Protein AF-0000000072278082 (afdb_homodimer)

Organism: Entamoeba histolytica (strain ATCC 30459 / HM-1:IMSS / ABRM) (NCBI:txid294381)

pLDDT: mean 89.43, std 11.49, range [53.75, 98.81]

Nearest PDB structures (foldseek):
  1aoa-assembly1_A  TM=8.086E-01  e=8.049E-03  Homo sapiens
  4edl-assembly1_A  TM=7.800E-01  e=6.493E-03  Homo sapiens
  8iah-assembly1_S  TM=6.081E-01  e=9.457E-03  Sus scrofa
  1aoa-assembly1_A  TM=8.086E-01  e=7.833E-03  Homo sapiens
  4edl-asse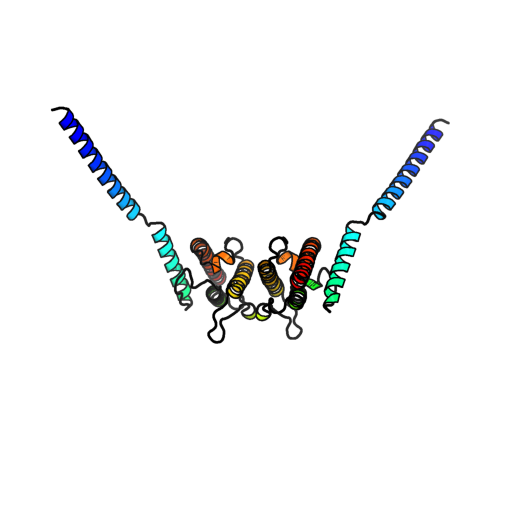mbly1_A  TM=7.800E-01  e=6.315E-03  Homo sapiens

Sequence (308 aa):
MDKTLEELRKQVAAKRAEEDNKKEEIIVKSLPQPNHVANLEEKLIIDWFGRFGIEVGDFKTSFNDGLLICQVIDKIKPGVINWSMFARPKNGRSLNIFQRRTNCTVLVETVQTLGLTNTGIGSQDITDGNVKMLMGFFRALMVWETSLKKSLLAMDKTLEELRKQVAAKRAEEDNKKEEIIVKSLPQPNHVANLEEKLIIDWFGRFGIEVGDFKTSFNDGLLICQVIDKIKPGVINWSMFARPKNGRSLNIFQRRTNCTVLVETVQTLGLTNTGIGSQDITDGNVKMLMGFFRALMVWETSLKKSLLA

Foldseek 3Di:
DPVVVVVVVVVVVVVVVVVVVVVVVVVCVVPCPPVNVLVVLLVVLQVVLVVLPDHADDQQARCQQVVSVLVVVCSLPNPLDPCVQADDDDPPDDDDPVRSLSSLQVVLVSVVVLVPVPLPDHSVCRNRSVSVSVSSVSVSVVVSSVVVVVVVVD/DVVVVVVVVVVVVVVVVVVVVVVVVVVCVVPCPPVNVLVVLLVVLQVVLVVLPDHADDQQARCQQVVSVLVVVCSLPNPLDPCVQADDDDPPDDDDPVRSLSSLQVVLVSVVVLVPVPLPDHSVCRNRSVSVSVSSVSVSVVVSSVVVVVVVVD

Structure (mmCIF, N/CA/C/O backbone):
data_AF-0000000072278082-model_v1
#
loop_
_entity.id
_entity.type
_entity.pdbx_description
1 polymer 'Calponin-homology (CH) domain-containing protein'
#
loop_
_atom_site.group_PDB
_atom_site.id
_atom_site.type_symbol
_atom_site.label_atom_id
_atom_site.label_alt_id
_atom_site.label_comp_id
_atom_site.label_asym_id
_atom_site.label_entity_id
_atom_site.label_seq_id
_atom_site.pdbx_PDB_ins_code
_atom_site.Cartn_x
_atom_site.Cartn_y
_atom_site.Cartn_z
_atom_site.occupancy
_atom_site.B_iso_or_equiv
_atom_site.auth_seq_id
_atom_site.auth_comp_id
_atom_site.auth_asym_id
_atom_site.auth_atom_id
_atom_site.pdbx_PDB_model_num
ATOM 1 N N . MET A 1 1 ? -40.094 -29.188 -63.562 1 55.94 1 MET A N 1
ATOM 2 C CA . MET A 1 1 ? -38.781 -29.844 -63.406 1 55.94 1 MET A CA 1
ATOM 3 C C . MET A 1 1 ? -37.75 -28.875 -62.906 1 55.94 1 MET A C 1
ATOM 5 O O . MET A 1 1 ? -36.875 -29.25 -62.094 1 55.94 1 MET A O 1
ATOM 9 N N . ASP A 1 2 ? -38.062 -27.516 -63 1 80.44 2 ASP A N 1
ATOM 10 C CA . ASP A 1 2 ? -37.062 -26.5 -62.75 1 80.44 2 ASP A CA 1
ATOM 11 C C . ASP A 1 2 ? -37.062 -26.047 -61.281 1 80.44 2 ASP A C 1
ATOM 13 O O . ASP A 1 2 ? -36.031 -25.844 -60.688 1 80.44 2 ASP A O 1
ATOM 17 N N . LYS A 1 3 ? -38.125 -25.922 -60.656 1 77.88 3 LYS A N 1
ATOM 18 C CA . LYS A 1 3 ? -38.25 -25.484 -59.25 1 77.88 3 LYS A CA 1
ATOM 19 C C . LYS A 1 3 ? -37.688 -26.516 -58.281 1 77.88 3 LYS A C 1
ATOM 21 O O . LYS A 1 3 ? -37.031 -26.172 -57.281 1 77.88 3 LYS A O 1
ATOM 26 N N . THR A 1 4 ? -37.906 -27.75 -58.75 1 82.69 4 THR A N 1
ATOM 27 C CA . THR A 1 4 ? -37.438 -28.859 -57.938 1 82.69 4 THR A CA 1
ATOM 28 C C . THR A 1 4 ? -35.906 -28.953 -57.938 1 82.69 4 THR A C 1
ATOM 30 O O . THR A 1 4 ? -35.281 -29.219 -56.906 1 82.69 4 THR A O 1
ATOM 33 N N . LEU A 1 5 ? -35.406 -28.672 -59.062 1 80.88 5 LEU A N 1
ATOM 34 C CA . LEU A 1 5 ? -33.938 -28.672 -59.219 1 80.88 5 LEU A CA 1
ATOM 35 C C . LEU A 1 5 ? -33.312 -27.516 -58.438 1 80.88 5 LEU A C 1
ATOM 37 O O . LEU A 1 5 ? -32.25 -27.688 -57.844 1 80.88 5 LEU A O 1
ATOM 41 N N . GLU A 1 6 ? -33.969 -26.375 -58.469 1 85.31 6 GLU A N 1
ATOM 42 C CA . GLU A 1 6 ? -33.5 -25.188 -57.719 1 85.31 6 GLU A CA 1
ATOM 43 C C . GLU A 1 6 ? -33.5 -25.438 -56.219 1 85.31 6 GLU A C 1
ATOM 45 O O . GLU A 1 6 ? -32.562 -25.031 -55.531 1 85.31 6 GLU A O 1
ATOM 50 N N . GLU A 1 7 ? -34.5 -26.109 -55.75 1 83.81 7 GLU A N 1
ATOM 51 C CA . GLU A 1 7 ? -34.656 -26.422 -54.312 1 83.81 7 GLU A CA 1
ATOM 52 C C . GLU A 1 7 ? -33.562 -27.406 -53.875 1 83.81 7 GLU A C 1
ATOM 54 O O . GLU A 1 7 ? -33.031 -27.281 -52.781 1 83.81 7 GLU A O 1
ATOM 59 N N . LEU A 1 8 ? -33.312 -28.297 -54.75 1 83 8 LEU A N 1
ATOM 60 C CA . LEU A 1 8 ? -32.281 -29.297 -54.469 1 83 8 LEU A CA 1
ATOM 61 C C . LEU A 1 8 ? -30.891 -28.641 -54.438 1 83 8 LEU A C 1
ATOM 63 O O . LEU A 1 8 ? -30.062 -28.984 -53.594 1 83 8 LEU A O 1
ATOM 67 N N . ARG A 1 9 ? -30.688 -27.703 -55.344 1 82.25 9 ARG A N 1
ATOM 68 C CA . ARG A 1 9 ? -29.438 -26.969 -55.344 1 82.25 9 ARG A CA 1
ATOM 69 C C . ARG A 1 9 ? -29.266 -26.172 -54.062 1 82.25 9 ARG A C 1
ATOM 71 O O . ARG A 1 9 ? -28.172 -26.125 -53.5 1 82.25 9 ARG A O 1
ATOM 78 N N . LYS A 1 10 ? -30.266 -25.562 -53.469 1 80.94 10 LYS A N 1
ATOM 79 C CA . LYS A 1 10 ? -30.234 -24.797 -52.219 1 80.94 10 LYS A CA 1
ATOM 80 C C . LYS A 1 10 ? -29.969 -25.719 -51.031 1 80.94 10 LYS A C 1
ATOM 82 O O . LYS A 1 10 ? -29.219 -25.344 -50.125 1 80.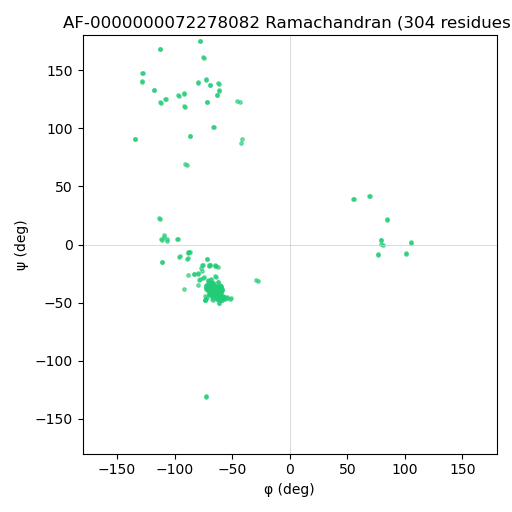94 10 LYS A O 1
ATOM 87 N N . GLN A 1 11 ? -30.516 -26.906 -51.125 1 84.62 11 GLN A N 1
ATOM 88 C CA . GLN A 1 11 ? -30.344 -27.875 -50.062 1 84.62 11 GLN A CA 1
ATOM 89 C C . GLN A 1 11 ? -28.922 -28.406 -50 1 84.62 11 GLN A C 1
ATOM 91 O O . GLN A 1 11 ? -28.359 -28.578 -48.938 1 84.62 11 GLN A O 1
ATOM 96 N N . VAL A 1 12 ? -28.344 -28.641 -51.125 1 83.06 12 VAL A N 1
ATOM 97 C CA . VAL A 1 12 ? -26.969 -29.125 -51.25 1 83.06 12 VAL A CA 1
ATOM 98 C C . VAL A 1 12 ? -26 -28.047 -50.781 1 83.06 12 VAL A C 1
ATOM 100 O O . VAL A 1 12 ? -25.047 -28.328 -50.062 1 83.06 12 VAL A O 1
ATOM 103 N N . ALA A 1 13 ? -26.203 -26.797 -51.156 1 81.88 13 ALA A N 1
ATOM 104 C CA . ALA A 1 13 ? -25.391 -25.672 -50.719 1 81.88 13 ALA A CA 1
ATOM 105 C C . ALA A 1 13 ? -25.484 -25.469 -49.219 1 81.88 13 ALA A C 1
ATOM 107 O O . ALA A 1 13 ? -24.484 -25.188 -48.562 1 81.88 13 ALA A O 1
ATOM 108 N N . ALA A 1 14 ? -26.688 -25.641 -48.656 1 81.94 14 ALA A N 1
ATOM 109 C CA . ALA A 1 14 ? -26.906 -25.516 -47.219 1 81.94 14 ALA A CA 1
ATOM 110 C C . ALA A 1 14 ? -26.172 -26.609 -46.438 1 81.94 14 ALA A C 1
ATOM 112 O O . ALA A 1 14 ? -25.562 -26.344 -45.406 1 81.94 14 ALA A O 1
ATOM 113 N N . LYS A 1 15 ? -26.109 -27.734 -46.906 1 81.38 15 LYS A N 1
ATOM 114 C CA . LYS A 1 15 ? -25.453 -28.859 -46.281 1 81.38 15 LYS A CA 1
ATOM 115 C C . LYS A 1 15 ? -23.938 -28.719 -46.344 1 81.38 15 LYS A C 1
ATOM 117 O O . LYS A 1 15 ? -23.234 -29.047 -45.375 1 81.38 15 LYS A O 1
ATOM 122 N N . ARG A 1 16 ? -23.484 -28.219 -47.438 1 75.75 16 ARG A N 1
ATOM 123 C CA . ARG A 1 16 ? -22.062 -27.969 -47.594 1 75.75 16 ARG A CA 1
ATOM 124 C C . ARG A 1 16 ? -21.594 -26.859 -46.656 1 75.75 16 ARG A C 1
ATOM 126 O O . ARG A 1 16 ? -20.516 -26.953 -46.062 1 75.75 16 ARG A O 1
ATOM 133 N N . ALA A 1 17 ? -22.328 -25.812 -46.5 1 78.38 17 ALA A N 1
ATOM 134 C CA . ALA A 1 17 ? -22.047 -24.703 -45.562 1 78.38 17 ALA A CA 1
ATOM 135 C C . ALA A 1 17 ? -22.016 -25.188 -44.125 1 78.38 17 ALA A C 1
ATOM 137 O O . ALA A 1 17 ? -21.172 -24.766 -43.344 1 78.38 17 ALA A O 1
ATOM 138 N N . GLU A 1 18 ? -22.875 -26.109 -43.844 1 81.44 18 GLU A N 1
ATOM 139 C CA . GLU A 1 18 ? -22.938 -26.703 -42.5 1 81.44 18 GLU A CA 1
ATOM 140 C C . GLU A 1 18 ? -21.703 -27.578 -42.25 1 81.44 18 GLU A C 1
ATOM 142 O O . GLU A 1 18 ? -21.141 -27.547 -41.156 1 81.44 18 GLU A O 1
ATOM 147 N N . GLU A 1 19 ? -21.344 -28.219 -43.25 1 76.94 19 GLU A N 1
ATOM 148 C CA . GLU A 1 19 ? -20.156 -29.062 -43.125 1 76.94 19 GLU A CA 1
ATOM 149 C C . GLU A 1 19 ? -18.891 -28.219 -43.031 1 76.94 19 GLU A C 1
ATOM 151 O O . GLU A 1 19 ? -17.984 -28.547 -42.25 1 76.94 19 GLU A O 1
ATOM 156 N N . ASP A 1 20 ? -18.844 -27.156 -43.656 1 78.31 20 ASP A N 1
ATOM 157 C CA . ASP A 1 20 ? -17.719 -26.234 -43.594 1 78.31 20 ASP A CA 1
ATOM 158 C C . ASP A 1 20 ? -17.656 -25.547 -42.219 1 78.31 20 ASP A C 1
ATOM 160 O O . ASP A 1 20 ? -16.578 -25.359 -41.688 1 78.31 20 ASP A O 1
ATOM 164 N N . ASN A 1 21 ? -18.75 -25.172 -41.75 1 74.31 21 ASN A N 1
ATOM 165 C CA . ASN A 1 21 ? -18.844 -24.578 -40.438 1 74.31 21 ASN A CA 1
ATOM 166 C C . ASN A 1 21 ? -18.375 -25.547 -39.344 1 74.31 21 ASN A C 1
ATOM 168 O O . ASN A 1 21 ? -17.703 -25.156 -38.406 1 74.31 21 ASN A O 1
ATOM 172 N N . LYS A 1 22 ? -18.75 -26.734 -39.5 1 71.25 22 LYS A N 1
ATOM 173 C CA . LYS A 1 22 ? -18.328 -27.781 -38.562 1 71.25 22 LYS A CA 1
ATOM 174 C C . LYS A 1 22 ? -16.828 -28.031 -38.656 1 71.25 22 LYS A C 1
ATOM 176 O O . LYS A 1 22 ? -16.156 -28.219 -37.625 1 71.25 22 LYS A O 1
ATOM 181 N N . LYS A 1 23 ? -16.312 -28.047 -39.875 1 70.38 23 LYS A N 1
ATOM 182 C CA . LYS A 1 23 ? -14.867 -28.188 -40.062 1 70.38 23 LYS A CA 1
ATOM 183 C C . LYS A 1 23 ? -14.117 -26.984 -39.5 1 70.38 23 LYS A C 1
ATOM 185 O O . LYS A 1 23 ? -13.062 -27.141 -38.875 1 70.38 23 LYS A O 1
ATOM 190 N N . GLU A 1 24 ? -14.688 -25.828 -39.688 1 66.38 24 GLU A N 1
ATOM 191 C CA . GLU A 1 24 ? -14.102 -24.625 -39.125 1 66.38 24 GLU A CA 1
ATOM 192 C C . GLU A 1 24 ? -14.156 -24.641 -37.594 1 66.38 24 GLU A C 1
ATOM 194 O O . GLU A 1 24 ? -13.211 -24.234 -36.938 1 66.38 24 GLU A O 1
ATOM 199 N N . GLU A 1 25 ? -15.258 -25.125 -37.156 1 65.06 25 GLU A N 1
ATOM 200 C CA . GLU A 1 25 ? -15.406 -25.281 -35.719 1 65.06 25 GLU A CA 1
ATOM 201 C C . GLU A 1 25 ? -14.414 -26.297 -35.156 1 65.06 25 GLU A C 1
ATOM 203 O O . GLU A 1 25 ? -13.867 -26.109 -34.062 1 65.06 25 GLU A O 1
ATOM 208 N N . ILE A 1 26 ? -14.227 -27.297 -35.812 1 61.47 26 ILE A N 1
ATOM 209 C CA . ILE A 1 26 ? -13.25 -28.297 -35.438 1 61.47 26 ILE A CA 1
ATOM 210 C C . ILE A 1 26 ? -11.844 -27.719 -35.5 1 61.47 26 ILE A C 1
ATOM 212 O O . ILE A 1 26 ? -11.008 -27.969 -34.625 1 61.47 26 ILE A O 1
ATOM 216 N N . ILE A 1 27 ? -11.547 -26.953 -36.438 1 63.31 27 ILE A N 1
ATOM 217 C CA . ILE A 1 27 ? -10.25 -26.312 -36.562 1 63.31 27 ILE A CA 1
ATOM 218 C C . ILE A 1 27 ? -10.062 -25.297 -35.438 1 63.31 27 ILE A C 1
ATOM 220 O O . ILE A 1 27 ? -8.992 -25.234 -34.844 1 63.31 27 ILE A O 1
ATOM 224 N N . VAL A 1 28 ? -11.078 -24.547 -35.281 1 60 28 VAL A N 1
ATOM 225 C CA . VAL A 1 28 ? -11.039 -23.594 -34.156 1 60 28 VAL A CA 1
ATOM 226 C C . VAL A 1 28 ? -10.914 -24.328 -32.844 1 60 28 VAL A C 1
ATOM 228 O O . VAL A 1 28 ? -10.164 -23.906 -31.953 1 60 28 VAL A O 1
ATOM 231 N N . LYS A 1 29 ? -11.672 -25.406 -32.781 1 57.22 29 LYS A N 1
ATOM 232 C CA . LYS A 1 29 ? -11.586 -26.234 -31.594 1 57.22 29 LYS A CA 1
ATOM 233 C C . LYS A 1 29 ? -10.227 -26.922 -31.484 1 57.22 29 LYS A C 1
ATOM 235 O O . LYS A 1 29 ? -9.805 -27.328 -30.406 1 57.22 29 LYS A O 1
ATOM 240 N N . SER A 1 30 ? -9.695 -27.234 -32.594 1 57.5 30 SER A N 1
ATOM 241 C CA . SER A 1 30 ? -8.375 -27.859 -32.594 1 57.5 30 SER A CA 1
ATOM 242 C C . SER A 1 30 ? -7.281 -26.828 -32.344 1 57.5 30 SER A C 1
ATOM 244 O O . SER A 1 30 ? -6.141 -27.188 -32.031 1 57.5 30 SER A O 1
ATOM 246 N N . LEU A 1 31 ? -7.539 -25.562 -32.562 1 55 31 LEU A N 1
ATOM 247 C CA . LEU A 1 31 ? -6.621 -24.484 -32.219 1 55 31 LEU A CA 1
ATOM 248 C C . LEU A 1 31 ? -6.566 -24.281 -30.688 1 55 31 LEU A C 1
ATOM 250 O O . LEU A 1 31 ? -7.594 -24.375 -30.016 1 55 31 LEU A O 1
ATOM 254 N N . PRO A 1 32 ? -5.391 -24.391 -30.109 1 53.88 32 PRO A N 1
ATOM 255 C CA . PRO A 1 32 ? -5.383 -24.156 -28.656 1 53.88 32 PRO A CA 1
ATOM 256 C C . PRO A 1 32 ? -6.27 -22.984 -28.25 1 53.88 32 PRO A C 1
ATOM 258 O O . PRO A 1 32 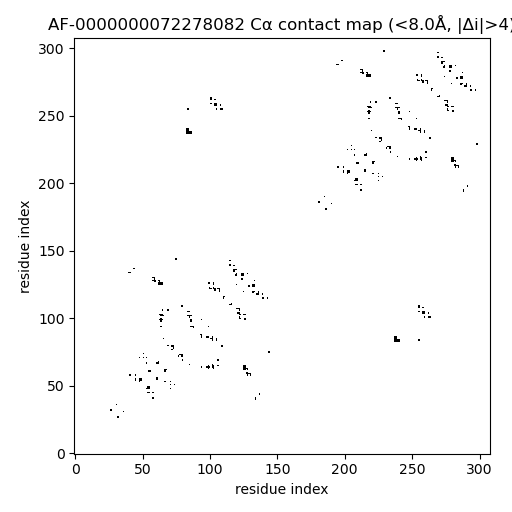? -6.117 -21.875 -28.766 1 53.88 32 PRO A O 1
ATOM 261 N N . GLN A 1 33 ? -7.438 -23.172 -27.969 1 57.81 33 GLN A N 1
ATOM 262 C CA . GLN A 1 33 ? -8.352 -22.125 -27.531 1 57.81 33 GLN A CA 1
ATOM 263 C C . GLN A 1 33 ? -7.711 -21.234 -26.469 1 57.81 33 GLN A C 1
ATOM 265 O O . GLN A 1 33 ? -6.879 -21.703 -25.688 1 57.81 33 GLN A O 1
ATOM 270 N N . PRO A 1 34 ? -7.656 -19.969 -26.719 1 59.59 34 PRO A N 1
ATOM 271 C CA . PRO A 1 34 ? -7.113 -19.062 -25.719 1 59.59 34 PRO A CA 1
ATOM 272 C C . PRO A 1 34 ? -7.316 -19.547 -24.281 1 59.59 34 PRO A C 1
ATOM 274 O O . PRO A 1 34 ? -6.434 -19.391 -23.438 1 59.59 34 PRO A O 1
ATOM 277 N N . ASN A 1 35 ? -8.375 -20.266 -24.062 1 67.44 35 ASN A N 1
ATOM 278 C CA . ASN A 1 35 ? -8.672 -20.828 -22.75 1 67.44 35 ASN A CA 1
ATOM 279 C C . ASN A 1 35 ? -7.711 -21.953 -22.391 1 67.44 35 ASN A C 1
ATOM 281 O O . ASN A 1 35 ? -7.328 -22.109 -21.234 1 67.44 35 ASN A O 1
ATOM 285 N N . HIS A 1 36 ? -7.305 -22.625 -23.531 1 70.94 36 HIS A N 1
ATOM 286 C CA . HIS A 1 36 ? -6.398 -23.734 -23.297 1 70.94 36 HIS A CA 1
ATOM 287 C C . HIS A 1 36 ? -5.016 -23.234 -22.891 1 70.94 36 HIS A C 1
ATOM 289 O O . HIS A 1 36 ? -4.402 -23.797 -21.969 1 70.94 36 HIS A O 1
ATOM 295 N N . VAL A 1 37 ? -4.59 -22.297 -23.578 1 68 37 VAL A N 1
ATOM 296 C CA . VAL A 1 37 ? -3.277 -21.734 -23.281 1 68 37 VAL A CA 1
ATOM 297 C C . VAL A 1 37 ? -3.275 -21.125 -21.891 1 68 37 VAL A C 1
ATOM 299 O O . VAL A 1 37 ? -2.324 -21.312 -21.125 1 68 37 VAL A O 1
ATOM 302 N N . ALA A 1 38 ? -4.367 -20.469 -21.578 1 76.88 38 ALA A N 1
ATOM 303 C CA . ALA A 1 38 ? -4.5 -19.875 -20.25 1 76.88 38 ALA A CA 1
ATOM 304 C C . ALA A 1 38 ? -4.473 -20.953 -19.156 1 76.88 38 ALA A C 1
ATOM 306 O O . ALA A 1 38 ? -3.852 -20.781 -18.109 1 76.88 38 ALA A O 1
ATOM 307 N N . ASN A 1 39 ? -5.055 -22.047 -19.5 1 85.94 39 ASN A N 1
ATOM 308 C CA . ASN A 1 39 ? -5.086 -23.141 -18.547 1 85.94 39 ASN A CA 1
ATOM 309 C C . ASN A 1 39 ? -3.703 -23.766 -18.375 1 85.94 39 ASN A C 1
ATOM 311 O O . ASN A 1 39 ? -3.311 -24.109 -17.25 1 85.94 39 ASN A O 1
ATOM 315 N N . LEU A 1 40 ? -3.045 -23.828 -19.5 1 90 40 LEU A N 1
ATOM 316 C CA . LEU A 1 40 ? -1.694 -24.375 -19.422 1 90 40 LEU A CA 1
ATOM 317 C C . LEU A 1 40 ? -0.773 -23.453 -18.641 1 90 40 LEU A C 1
ATOM 319 O O . LEU A 1 40 ? 0.061 -23.922 -17.859 1 90 40 LEU A O 1
ATOM 323 N N . GLU A 1 41 ? -0.932 -22.156 -18.828 1 92.31 41 GLU A N 1
ATOM 324 C CA . GLU A 1 41 ? -0.111 -21.203 -18.094 1 92.31 41 GLU A CA 1
ATOM 325 C C . GLU A 1 41 ? -0.416 -21.25 -16.594 1 92.31 41 GLU A C 1
ATOM 327 O O . GLU A 1 41 ? 0.495 -21.188 -15.766 1 92.31 41 GLU A O 1
ATOM 332 N N . GLU A 1 42 ? -1.635 -21.375 -16.312 1 94.31 42 GLU A N 1
ATOM 333 C CA . GLU A 1 42 ? -2.023 -21.516 -14.914 1 94.31 42 GLU A CA 1
ATOM 334 C C . GLU A 1 42 ? -1.331 -22.703 -14.266 1 94.31 42 GLU A C 1
ATOM 336 O O . GLU A 1 42 ? -0.804 -22.594 -13.156 1 94.31 42 GLU A O 1
ATOM 341 N N . LYS A 1 43 ? -1.385 -23.75 -15.008 1 94.75 43 LYS A N 1
ATOM 342 C CA . LYS A 1 43 ? -0.762 -24.969 -14.492 1 94.75 43 LYS A CA 1
ATOM 343 C C . LYS A 1 43 ? 0.741 -24.781 -14.305 1 94.75 43 LYS A C 1
ATOM 345 O O . LYS A 1 43 ? 1.313 -25.25 -13.312 1 94.75 43 LYS A O 1
ATOM 350 N N . LEU A 1 44 ? 1.364 -24.125 -15.211 1 96.25 44 LEU A N 1
ATOM 351 C CA . LEU A 1 44 ? 2.793 -23.844 -15.117 1 96.25 44 LEU A CA 1
ATOM 352 C C . LEU A 1 44 ? 3.105 -23.016 -13.875 1 96.25 44 LEU A C 1
ATOM 354 O O . LEU A 1 44 ? 4.074 -23.297 -13.164 1 96.25 44 LEU A O 1
ATOM 358 N N . ILE A 1 45 ? 2.252 -22.141 -13.602 1 97.62 45 ILE A N 1
ATOM 359 C CA . ILE A 1 45 ? 2.443 -21.281 -12.445 1 97.62 45 ILE A CA 1
ATOM 360 C C . ILE A 1 45 ? 2.277 -22.078 -11.156 1 97.62 45 ILE A C 1
ATOM 362 O O . ILE A 1 45 ? 3.076 -21.953 -10.227 1 97.62 45 ILE A O 1
ATOM 366 N N . ILE A 1 46 ? 1.302 -22.891 -11.148 1 97.44 46 ILE A N 1
ATOM 367 C CA . ILE A 1 46 ? 1.05 -23.734 -9.977 1 97.44 46 ILE A CA 1
ATOM 368 C C . ILE A 1 46 ? 2.225 -24.672 -9.758 1 97.44 46 ILE A C 1
ATOM 370 O O . ILE A 1 46 ? 2.701 -24.844 -8.633 1 97.44 46 ILE A O 1
ATOM 374 N N . ASP A 1 47 ? 2.701 -25.234 -10.82 1 97.25 47 ASP A N 1
ATOM 375 C CA . ASP A 1 47 ? 3.865 -26.109 -10.727 1 97.25 47 ASP A CA 1
ATOM 376 C C . ASP A 1 47 ? 5.09 -25.344 -10.234 1 97.25 47 ASP A C 1
ATOM 378 O O . ASP A 1 47 ? 5.898 -25.875 -9.477 1 97.25 47 ASP A O 1
ATOM 382 N N . TRP A 1 48 ? 5.227 -24.172 -10.75 1 98.25 48 TRP A N 1
ATOM 383 C CA . TRP A 1 48 ? 6.344 -23.328 -10.336 1 98.25 48 TRP A CA 1
ATOM 384 C C . TRP A 1 48 ? 6.328 -23.109 -8.828 1 98.25 48 TRP A C 1
ATOM 386 O O . TRP A 1 48 ? 7.359 -23.25 -8.164 1 98.25 48 TRP A O 1
ATOM 396 N N . PHE A 1 49 ? 5.176 -22.812 -8.211 1 98.44 49 PHE A N 1
ATOM 397 C CA . PHE A 1 49 ? 5.051 -22.688 -6.766 1 98.44 49 PHE A CA 1
ATOM 398 C C . PHE A 1 49 ? 5.426 -23.984 -6.07 1 98.44 49 PHE A C 1
ATOM 400 O O . PHE A 1 49 ? 6.051 -23.969 -5.008 1 98.44 49 PHE A O 1
ATOM 407 N N . GLY A 1 50 ? 5.078 -25.016 -6.738 1 98.38 50 GLY A N 1
ATOM 408 C CA . GLY A 1 50 ? 5.398 -26.328 -6.199 1 98.38 50 GLY A CA 1
ATOM 409 C C . GLY A 1 50 ? 6.891 -26.562 -6.051 1 98.38 50 GLY A C 1
ATOM 410 O O . GLY A 1 50 ? 7.328 -27.234 -5.117 1 98.38 50 GLY A O 1
ATOM 411 N N . ARG A 1 51 ? 7.668 -25.984 -6.91 1 97.44 51 ARG A N 1
ATOM 412 C CA . ARG A 1 51 ? 9.117 -26.125 -6.848 1 97.44 51 ARG A CA 1
ATOM 413 C C . ARG A 1 51 ? 9.672 -25.516 -5.559 1 97.44 51 ARG A C 1
ATOM 415 O O . ARG A 1 51 ? 10.766 -25.875 -5.125 1 97.44 51 ARG A O 1
ATOM 422 N N . PHE A 1 52 ? 8.93 -24.734 -4.977 1 97.88 52 PHE A N 1
ATOM 423 C CA . PHE A 1 52 ? 9.367 -24.109 -3.736 1 97.88 52 PHE A CA 1
ATOM 424 C C . PHE A 1 52 ? 8.641 -24.703 -2.539 1 97.88 52 PHE A C 1
ATOM 426 O O . PHE A 1 52 ? 8.727 -24.172 -1.427 1 97.88 52 PHE A O 1
ATOM 433 N N . GLY A 1 53 ? 7.852 -25.703 -2.805 1 98 53 GLY A N 1
ATOM 434 C CA . GLY A 1 53 ? 7.148 -26.391 -1.733 1 98 53 GLY A CA 1
ATOM 435 C C . GLY A 1 53 ? 5.852 -25.719 -1.334 1 98 53 GLY A C 1
ATOM 436 O O . GLY A 1 53 ? 5.387 -25.875 -0.205 1 98 53 GLY A O 1
ATOM 437 N N . ILE A 1 54 ? 5.305 -24.922 -2.197 1 98.5 54 ILE A N 1
ATOM 438 C CA . ILE A 1 54 ? 4.082 -24.188 -1.91 1 98.5 54 ILE A CA 1
ATOM 439 C C . ILE A 1 54 ? 2.92 -24.781 -2.701 1 98.5 54 ILE A C 1
ATOM 441 O O . ILE A 1 54 ? 2.996 -24.906 -3.926 1 98.5 54 ILE A O 1
ATOM 445 N N . GLU A 1 55 ? 1.907 -25.125 -1.952 1 97.94 55 GLU A N 1
ATOM 446 C CA . GLU A 1 55 ? 0.7 -25.641 -2.588 1 97.94 55 GLU A CA 1
ATOM 447 C C . GLU A 1 55 ? -0.294 -24.531 -2.885 1 97.94 55 GLU A C 1
ATOM 449 O O . GLU A 1 55 ? -0.576 -23.688 -2.021 1 97.94 55 GLU A O 1
ATOM 454 N N . VAL A 1 56 ? -0.765 -24.5 -4.117 1 97.94 56 VAL A N 1
ATOM 455 C CA . VAL A 1 56 ? -1.733 -23.5 -4.535 1 97.94 56 VAL A CA 1
ATOM 456 C C . VAL A 1 56 ? -3.078 -24.156 -4.82 1 97.94 56 VAL A C 1
ATOM 458 O O . VAL A 1 56 ? -3.148 -25.141 -5.574 1 97.94 56 VAL A O 1
ATOM 461 N N . GLY A 1 57 ? -4.117 -23.719 -4.133 1 96 57 GLY A N 1
ATOM 462 C CA . GLY A 1 57 ? -5.469 -24.188 -4.414 1 96 57 GLY A CA 1
ATOM 463 C C . GLY A 1 57 ? -6.031 -23.625 -5.707 1 96 57 GLY A C 1
ATOM 464 O O . GLY A 1 57 ? -5.395 -23.719 -6.758 1 96 57 GLY A O 1
ATOM 465 N N . ASP A 1 58 ? -7.262 -23.094 -5.625 1 95.31 58 ASP A N 1
ATOM 466 C CA . ASP A 1 58 ? -7.887 -22.438 -6.77 1 95.31 58 ASP A CA 1
ATOM 467 C C . ASP A 1 58 ? -7.094 -21.203 -7.191 1 95.31 58 ASP A C 1
ATOM 469 O O . ASP A 1 58 ? -6.785 -20.344 -6.359 1 95.31 58 ASP A O 1
ATOM 473 N N . PHE A 1 59 ? -6.766 -21.141 -8.492 1 95.06 59 PHE A N 1
ATOM 474 C CA . PHE A 1 59 ? -5.879 -20.109 -9.016 1 95.06 59 PHE A CA 1
ATOM 475 C C . PHE A 1 59 ? -6.457 -18.719 -8.75 1 95.06 59 PHE A C 1
ATOM 477 O O . PHE A 1 59 ? -5.723 -17.797 -8.383 1 95.06 59 PHE A O 1
ATOM 484 N N . LYS A 1 60 ? -7.762 -18.531 -8.875 1 94.19 60 LYS A N 1
ATOM 485 C CA . LYS A 1 60 ? -8.406 -17.219 -8.766 1 94.19 60 LYS A CA 1
ATOM 486 C C . LYS A 1 60 ? -8.469 -16.766 -7.312 1 94.19 60 LYS A C 1
ATOM 488 O O . LYS A 1 60 ? -8.328 -15.57 -7.027 1 94.19 60 LYS A O 1
ATOM 493 N N . THR A 1 61 ? -8.523 -17.734 -6.348 1 95.56 61 THR A N 1
ATOM 494 C CA . THR A 1 61 ? -8.852 -17.359 -4.973 1 95.56 61 THR A CA 1
ATOM 495 C C . THR A 1 61 ? -7.641 -17.531 -4.062 1 95.56 61 THR A C 1
ATOM 497 O O . THR A 1 61 ? -7.57 -16.938 -2.99 1 95.56 61 THR A O 1
ATOM 500 N N . SER A 1 62 ? -6.629 -18.25 -4.512 1 97.5 62 SER A N 1
ATOM 501 C CA . SER A 1 62 ? -5.523 -18.625 -3.635 1 97.5 62 SER A CA 1
ATOM 502 C C . SER A 1 62 ? -4.594 -17.438 -3.391 1 97.5 62 SER A C 1
ATOM 504 O O . SER A 1 62 ? -3.889 -17.391 -2.381 1 97.5 62 SER A O 1
ATOM 506 N N . PHE A 1 63 ? -4.652 -16.375 -4.227 1 98.38 63 PHE A N 1
ATOM 507 C CA . PHE A 1 63 ? -3.664 -15.312 -4.148 1 98.38 63 PHE A CA 1
ATOM 508 C C . PHE A 1 63 ? -4.289 -14.039 -3.594 1 98.38 63 PHE A C 1
ATOM 510 O O . PHE A 1 63 ? -3.605 -13.023 -3.445 1 98.38 63 PHE A O 1
ATOM 517 N N . ASN A 1 64 ? -5.543 -14.086 -3.117 1 97.69 64 ASN A N 1
ATOM 518 C CA . ASN A 1 64 ? -6.363 -12.898 -2.895 1 97.69 64 ASN A CA 1
ATOM 519 C C . ASN A 1 64 ? -5.848 -12.07 -1.718 1 97.69 64 ASN A C 1
ATOM 521 O O . ASN A 1 64 ? -6.172 -10.891 -1.594 1 97.69 64 ASN A O 1
ATOM 525 N N . ASP A 1 65 ? -5.043 -12.688 -0.881 1 97.69 65 ASP A N 1
ATOM 526 C CA . ASP A 1 65 ? -4.559 -11.938 0.271 1 97.69 65 ASP A CA 1
ATOM 527 C C . ASP A 1 65 ? -3.064 -11.648 0.154 1 97.69 65 ASP A C 1
ATOM 529 O O . ASP A 1 65 ? -2.453 -11.109 1.079 1 97.69 65 ASP A O 1
ATOM 533 N N . GLY A 1 66 ? -2.457 -12.016 -0.956 1 98.44 66 GLY A N 1
ATOM 534 C CA . GLY A 1 66 ? -1.073 -11.688 -1.263 1 98.44 66 GLY A CA 1
ATOM 535 C C . GLY A 1 66 ? -0.077 -12.555 -0.51 1 98.44 66 GLY A C 1
ATOM 536 O O . GLY A 1 66 ? 1.112 -12.562 -0.834 1 98.44 66 GLY A O 1
ATOM 537 N N . LEU A 1 67 ? -0.514 -13.383 0.46 1 98.25 67 LEU A N 1
ATOM 538 C CA . LEU A 1 67 ? 0.391 -14.055 1.389 1 98.25 67 LEU A CA 1
ATOM 539 C C . LEU A 1 67 ? 1.179 -15.156 0.684 1 98.25 67 LEU A C 1
ATOM 541 O O . LEU A 1 67 ? 2.375 -15.32 0.93 1 98.25 67 LEU A O 1
ATOM 545 N N . LEU A 1 68 ? 0.574 -15.883 -0.229 1 98.56 68 LEU A N 1
ATOM 546 C CA . LEU A 1 68 ? 1.288 -16.922 -0.959 1 98.56 68 LEU A CA 1
ATOM 547 C C 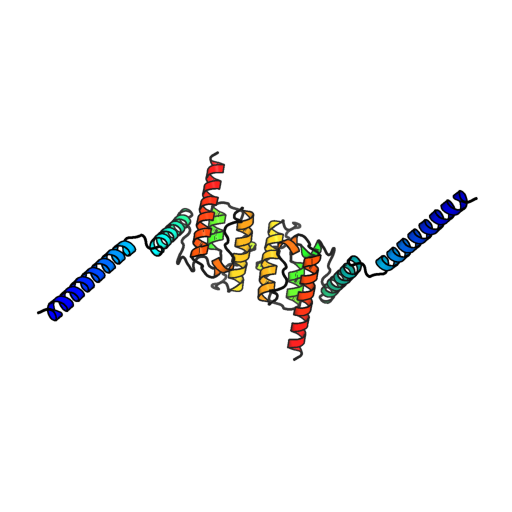. LEU A 1 68 ? 2.371 -16.328 -1.848 1 98.56 68 LEU A C 1
ATOM 549 O O . LEU A 1 68 ? 3.443 -16.906 -2.01 1 98.56 68 LEU A O 1
ATOM 553 N N . ILE A 1 69 ? 2.082 -15.18 -2.383 1 98.81 69 ILE A N 1
ATOM 554 C CA . ILE A 1 69 ? 3.041 -14.484 -3.236 1 98.81 69 ILE A CA 1
ATOM 555 C C . ILE A 1 69 ? 4.234 -14.023 -2.404 1 98.81 69 ILE A C 1
ATOM 557 O O . ILE A 1 69 ? 5.387 -14.203 -2.807 1 98.81 69 ILE A O 1
ATOM 561 N N . CYS A 1 70 ? 3.939 -13.516 -1.273 1 98.69 70 CYS A N 1
ATOM 562 C CA . CYS A 1 70 ? 5.004 -13.125 -0.357 1 98.69 70 CYS A CA 1
ATOM 563 C C . CYS A 1 70 ? 5.863 -14.32 0.028 1 98.69 70 CYS A C 1
ATOM 565 O O . CYS A 1 70 ? 7.086 -14.219 0.102 1 98.69 70 CYS A O 1
ATOM 567 N N . GLN A 1 71 ? 5.227 -15.445 0.235 1 98.56 71 GLN A N 1
ATOM 568 C CA . GLN A 1 71 ? 5.949 -16.656 0.623 1 98.56 71 GLN A CA 1
ATOM 569 C C . GLN A 1 71 ? 6.953 -17.062 -0.45 1 98.56 71 GLN A C 1
ATOM 571 O O . GLN A 1 71 ? 8.109 -17.344 -0.146 1 98.56 71 GLN A O 1
ATOM 576 N N . VAL A 1 72 ? 6.508 -17.078 -1.701 1 98.75 72 VAL A N 1
ATOM 577 C CA . VAL A 1 72 ? 7.41 -17.531 -2.756 1 98.75 72 VAL A CA 1
ATOM 578 C C . VAL A 1 72 ? 8.539 -16.531 -2.932 1 98.75 72 VAL A C 1
ATOM 580 O O . VAL A 1 72 ? 9.695 -16.922 -3.131 1 98.75 72 VAL A O 1
ATOM 583 N N . ILE A 1 73 ? 8.25 -15.258 -2.822 1 98.56 73 ILE A N 1
ATOM 584 C CA . ILE A 1 73 ? 9.273 -14.227 -2.945 1 98.56 73 ILE A CA 1
ATOM 585 C C . ILE A 1 73 ? 10.305 -14.383 -1.832 1 98.56 73 ILE A C 1
ATOM 587 O O . ILE A 1 73 ? 11.516 -14.289 -2.076 1 98.56 73 ILE A O 1
ATOM 591 N N . ASP A 1 74 ? 9.828 -14.664 -0.672 1 98.25 74 ASP A N 1
ATOM 592 C CA . ASP A 1 74 ? 10.719 -14.812 0.474 1 98.25 74 ASP A CA 1
ATOM 593 C C . ASP A 1 74 ? 11.594 -16.062 0.333 1 98.25 74 ASP A C 1
ATOM 595 O O . ASP A 1 74 ? 12.711 -16.094 0.854 1 98.25 74 ASP A O 1
ATOM 599 N N . LYS A 1 75 ? 11.078 -17.078 -0.347 1 98 75 LYS A N 1
ATOM 600 C CA . LYS A 1 75 ? 11.875 -18.281 -0.603 1 98 75 LYS A CA 1
ATOM 601 C C . LYS A 1 75 ? 12.945 -18 -1.661 1 98 75 LYS A C 1
ATOM 603 O O . LYS A 1 75 ? 14.055 -18.531 -1.579 1 98 75 LYS A O 1
ATOM 608 N N . ILE A 1 76 ? 12.633 -17.234 -2.602 1 97.56 76 ILE A N 1
ATOM 609 C CA . ILE A 1 76 ? 13.555 -16.906 -3.688 1 97.56 76 ILE A CA 1
ATOM 610 C C . ILE A 1 76 ? 14.633 -15.945 -3.178 1 97.56 76 ILE A C 1
ATOM 612 O O . ILE A 1 76 ? 15.812 -16.125 -3.461 1 97.56 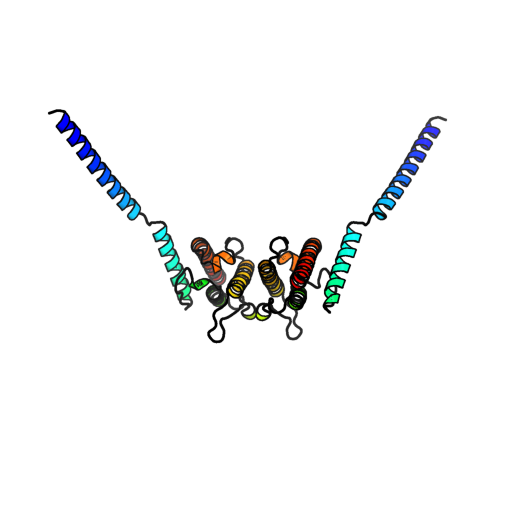76 ILE A O 1
ATOM 616 N N . LYS A 1 77 ? 14.203 -14.922 -2.482 1 97.12 77 LYS A N 1
ATOM 617 C CA . LYS A 1 77 ? 15.102 -13.922 -1.911 1 97.12 77 LYS A CA 1
ATOM 618 C C . LYS A 1 77 ? 14.727 -13.602 -0.465 1 97.12 77 LYS A C 1
ATOM 620 O O . LYS A 1 77 ? 14.039 -12.617 -0.198 1 97.12 77 LYS A O 1
ATOM 625 N N . PRO A 1 78 ? 15.32 -14.336 0.45 1 96.5 78 PRO A N 1
ATOM 626 C CA . PRO A 1 78 ? 14.969 -14.188 1.863 1 96.5 78 PRO A CA 1
ATOM 627 C C . PRO A 1 78 ? 15.266 -12.789 2.398 1 96.5 78 PRO A C 1
ATOM 629 O O . PRO A 1 78 ? 16.266 -12.18 2.029 1 96.5 78 PRO A O 1
ATOM 632 N N . GLY A 1 79 ? 14.422 -12.203 3.188 1 93.62 79 GLY A N 1
ATOM 633 C CA . GLY A 1 79 ? 14.672 -10.945 3.881 1 93.62 79 GLY A CA 1
ATOM 634 C C . GLY A 1 79 ? 14.023 -9.75 3.205 1 93.62 79 GLY A C 1
ATOM 635 O O . GLY A 1 79 ? 14.039 -8.648 3.748 1 93.62 79 GLY A O 1
ATOM 636 N N . VAL A 1 80 ? 13.492 -10.039 2.035 1 92.75 80 VAL A N 1
ATOM 637 C CA . VAL A 1 80 ? 12.93 -8.914 1.292 1 92.75 80 VAL A CA 1
ATOM 638 C C . VAL A 1 80 ? 11.516 -8.625 1.786 1 92.75 80 VAL A C 1
ATOM 640 O O . VAL A 1 80 ? 11.031 -7.492 1.671 1 92.75 80 VAL A O 1
ATOM 643 N N . ILE A 1 81 ? 10.891 -9.625 2.312 1 95.81 81 ILE A N 1
ATOM 644 C CA . ILE A 1 81 ? 9.539 -9.469 2.828 1 95.81 81 ILE A CA 1
ATOM 645 C C . ILE A 1 81 ? 9.586 -9.086 4.305 1 95.81 81 ILE A C 1
ATOM 647 O O . ILE A 1 81 ? 10.172 -9.805 5.117 1 95.81 81 ILE A O 1
ATOM 651 N N . ASN A 1 82 ? 9.047 -7.906 4.637 1 93.31 82 ASN A N 1
ATOM 652 C CA . ASN A 1 82 ? 8.82 -7.559 6.035 1 93.31 82 ASN A CA 1
ATOM 653 C C . ASN A 1 82 ? 7.473 -8.078 6.531 1 93.31 82 ASN A C 1
ATOM 655 O O . ASN A 1 82 ? 6.461 -7.371 6.445 1 93.31 82 ASN A O 1
ATOM 659 N N . TRP A 1 83 ? 7.453 -9.18 7.086 1 94.44 83 TRP A N 1
ATOM 660 C CA . TRP A 1 83 ? 6.238 -9.906 7.438 1 94.44 83 TRP A CA 1
ATOM 661 C C . TRP A 1 83 ? 5.43 -9.148 8.484 1 94.44 83 TRP A C 1
ATOM 663 O O . TRP A 1 83 ? 4.223 -9.367 8.625 1 94.44 83 TRP A O 1
ATOM 673 N N . SER A 1 84 ? 6.055 -8.188 9.195 1 89.62 84 SER A N 1
ATOM 674 C CA . SER A 1 84 ? 5.34 -7.414 10.203 1 89.62 84 SER A CA 1
ATOM 675 C C . SER A 1 84 ? 4.359 -6.438 9.562 1 89.62 84 SER A C 1
ATOM 677 O O . SER A 1 84 ? 3.451 -5.934 10.227 1 89.62 84 SER A O 1
ATOM 679 N N . MET A 1 85 ? 4.492 -6.254 8.258 1 92.5 85 MET A N 1
ATOM 680 C CA . MET A 1 85 ? 3.652 -5.293 7.539 1 92.5 85 MET A CA 1
ATOM 681 C C . MET A 1 85 ? 2.467 -5.996 6.887 1 92.5 85 MET A C 1
ATOM 683 O O . MET A 1 85 ? 1.709 -5.371 6.137 1 92.5 85 MET A O 1
ATOM 687 N N . PHE A 1 86 ? 2.324 -7.309 7.141 1 95.44 86 PHE A N 1
ATOM 688 C CA . PHE A 1 86 ? 1.244 -8.078 6.535 1 95.44 86 PHE A CA 1
ATOM 689 C C . PHE A 1 86 ? 0.315 -8.641 7.602 1 95.44 86 PHE A C 1
ATOM 691 O O . PHE A 1 86 ? 0.775 -9.203 8.602 1 95.44 86 PHE A O 1
ATOM 698 N N . ALA A 1 87 ? -0.907 -8.43 7.301 1 94.75 87 ALA A N 1
ATOM 699 C CA . ALA A 1 87 ? -1.897 -9.078 8.156 1 94.75 87 ALA A CA 1
ATOM 700 C C . ALA A 1 87 ? -1.94 -10.586 7.898 1 94.75 87 ALA A C 1
ATOM 702 O O . ALA A 1 87 ? -1.823 -11.031 6.754 1 94.75 87 ALA A O 1
ATOM 703 N N . ARG A 1 88 ? -2.121 -11.32 8.992 1 94.38 88 ARG A N 1
ATOM 704 C CA . ARG A 1 88 ? -2.24 -12.773 8.898 1 94.38 88 ARG A CA 1
ATOM 705 C C . ARG A 1 88 ? -3.492 -13.266 9.625 1 94.38 88 ARG A C 1
ATOM 707 O O . ARG A 1 88 ? -3.924 -12.656 10.609 1 94.38 88 ARG A O 1
ATOM 714 N N . PRO A 1 89 ? -4.059 -14.375 9.062 1 92.56 89 PRO A N 1
ATOM 715 C CA . PRO A 1 89 ? -5.188 -14.953 9.797 1 92.56 89 PRO A CA 1
ATOM 716 C C . PRO A 1 89 ? -4.801 -15.422 11.195 1 92.56 89 PRO A C 1
ATOM 718 O O . PRO A 1 89 ? -3.697 -15.938 11.398 1 92.56 89 PRO A O 1
ATOM 721 N N . LYS A 1 90 ? -5.688 -14.992 12.148 1 87.56 90 LYS A N 1
ATOM 722 C CA . LYS A 1 90 ? -5.441 -15.375 13.531 1 87.56 90 LYS A CA 1
ATOM 723 C C . LYS A 1 90 ? -6.684 -16 14.156 1 87.56 90 LYS A C 1
ATOM 725 O O . LYS A 1 90 ? -7.805 -15.539 13.93 1 87.56 90 LYS A O 1
ATOM 730 N N . ASN A 1 91 ? -6.387 -17.094 14.969 1 89.69 91 ASN A N 1
ATOM 731 C CA . ASN A 1 91 ? -7.426 -17.734 15.773 1 89.69 91 ASN A CA 1
ATOM 732 C C . ASN A 1 91 ? -8.609 -18.172 14.922 1 89.69 91 ASN A C 1
ATOM 734 O O . ASN A 1 91 ? -9.766 -17.953 15.289 1 89.69 91 ASN A O 1
ATOM 738 N N . GLY A 1 92 ? -8.398 -18.672 13.758 1 87.31 92 GLY A N 1
ATOM 739 C CA . GLY A 1 92 ? -9.445 -19.188 12.891 1 87.31 92 GLY A CA 1
ATOM 740 C C . GLY A 1 92 ? -10.211 -18.109 12.156 1 87.31 92 GLY A C 1
ATOM 741 O O . GLY A 1 92 ? -11.18 -18.391 11.453 1 87.31 92 GLY A O 1
ATOM 742 N N . ARG A 1 93 ? -9.742 -16.859 12.352 1 89.56 93 ARG A N 1
ATOM 743 C CA . ARG A 1 93 ? -10.414 -15.766 11.656 1 89.56 93 ARG A CA 1
ATOM 744 C C . ARG A 1 93 ? -9.703 -15.414 10.359 1 89.56 93 ARG A C 1
ATOM 746 O O . ARG A 1 93 ? -8.484 -15.188 10.352 1 89.56 93 ARG A O 1
ATOM 753 N N . SER A 1 94 ? -10.57 -15.406 9.273 1 91.88 94 SER A N 1
ATOM 754 C CA . SER A 1 94 ? -10.031 -15.016 7.973 1 91.88 94 SER A CA 1
ATOM 755 C C . SER A 1 94 ? -9.805 -13.516 7.895 1 91.88 94 SER A C 1
ATOM 757 O O . SER A 1 94 ? -10.344 -12.758 8.703 1 91.88 94 SER A O 1
ATOM 759 N N . LEU A 1 95 ? -8.977 -13.117 6.953 1 94.5 95 LEU A N 1
ATOM 760 C CA . LEU A 1 95 ? -8.742 -11.695 6.727 1 94.5 95 LEU A CA 1
ATOM 761 C C . LEU A 1 95 ? -9.984 -11.031 6.145 1 94.5 95 LEU A C 1
ATOM 763 O O . LEU A 1 95 ? -10.664 -11.609 5.289 1 94.5 95 LEU A O 1
ATOM 767 N N . ASN A 1 96 ? -10.266 -9.836 6.699 1 91.38 96 ASN A N 1
ATOM 768 C CA . ASN A 1 96 ? -11.344 -9.078 6.074 1 91.38 96 ASN A CA 1
ATOM 769 C C . ASN A 1 96 ? -10.883 -8.398 4.789 1 91.38 96 ASN A C 1
ATOM 771 O O . ASN A 1 96 ? -9.719 -8.531 4.395 1 91.38 96 ASN A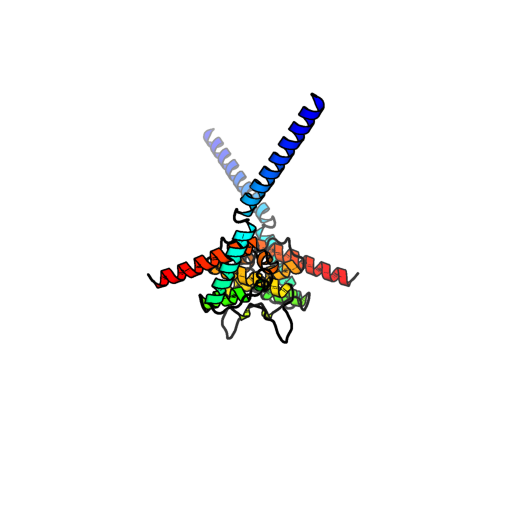 O 1
ATOM 775 N N . ILE A 1 97 ? -11.766 -7.805 4.133 1 89.69 97 ILE A N 1
ATOM 776 C CA . ILE A 1 97 ? -11.516 -7.25 2.807 1 89.69 97 ILE A CA 1
ATOM 777 C C . ILE A 1 97 ? -10.438 -6.172 2.895 1 89.69 97 ILE A C 1
ATOM 779 O O . ILE A 1 97 ? -9.578 -6.07 2.014 1 89.69 97 ILE A O 1
ATOM 783 N N . PHE A 1 98 ? -10.445 -5.387 3.863 1 89.19 98 PHE A N 1
ATOM 784 C CA . PHE A 1 98 ? -9.469 -4.316 4.008 1 89.19 98 PHE A CA 1
ATOM 785 C C . PHE A 1 98 ? -8.07 -4.887 4.25 1 89.19 98 PHE A C 1
ATOM 787 O O . PHE A 1 98 ? -7.105 -4.461 3.617 1 89.19 98 PHE A O 1
ATOM 794 N N . GLN A 1 99 ? -7.984 -5.859 5.094 1 93.12 99 GLN A N 1
ATOM 795 C CA . GLN A 1 99 ? -6.703 -6.492 5.375 1 93.12 99 GLN A CA 1
ATOM 796 C C . GLN A 1 99 ? -6.109 -7.121 4.117 1 93.12 99 GLN A C 1
ATOM 798 O O . GLN A 1 99 ? -4.918 -6.965 3.842 1 93.12 99 GLN A O 1
ATOM 803 N N . ARG A 1 100 ? -6.992 -7.77 3.35 1 96.06 100 ARG A N 1
ATOM 804 C CA . ARG A 1 100 ? -6.539 -8.375 2.104 1 96.06 100 ARG A CA 1
ATOM 805 C C . ARG A 1 100 ? -6.02 -7.316 1.136 1 96.06 100 ARG A C 1
ATOM 807 O O . ARG A 1 100 ? -4.938 -7.465 0.567 1 96.06 100 ARG A O 1
ATOM 814 N N . ARG A 1 101 ? -6.707 -6.301 1.005 1 94.81 101 ARG A N 1
ATOM 815 C CA . ARG A 1 101 ? -6.324 -5.227 0.094 1 94.81 101 ARG A CA 1
ATOM 816 C C . ARG A 1 101 ? -5.035 -4.555 0.549 1 94.81 101 ARG A C 1
ATOM 818 O O . ARG A 1 101 ? -4.156 -4.262 -0.267 1 94.81 101 ARG A O 1
ATOM 825 N N . THR A 1 102 ? -4.965 -4.281 1.818 1 93.88 102 THR A N 1
ATOM 826 C CA . THR A 1 102 ? -3.77 -3.643 2.363 1 93.88 102 THR A CA 1
ATOM 827 C C . THR A 1 102 ? -2.545 -4.531 2.17 1 93.88 102 THR A C 1
ATOM 829 O O . THR A 1 102 ? -1.49 -4.062 1.742 1 93.88 102 THR A O 1
ATOM 832 N N . ASN A 1 103 ? -2.734 -5.855 2.486 1 97.12 103 ASN A N 1
ATOM 833 C CA . ASN A 1 103 ? -1.655 -6.793 2.188 1 97.12 103 ASN A CA 1
ATOM 834 C C . ASN A 1 103 ? -1.193 -6.668 0.739 1 97.12 103 ASN A C 1
ATOM 836 O O . ASN A 1 103 ? 0.004 -6.551 0.473 1 97.12 103 ASN A O 1
ATOM 840 N N . CYS A 1 104 ? -2.111 -6.621 -0.162 1 98 104 CYS A N 1
ATOM 841 C CA . CYS A 1 104 ? -1.786 -6.586 -1.584 1 98 104 CYS A CA 1
ATOM 842 C C . CYS A 1 104 ? -1.167 -5.25 -1.97 1 98 104 CYS A C 1
ATOM 844 O O . CYS A 1 104 ? -0.307 -5.188 -2.85 1 98 104 CYS A O 1
ATOM 846 N N . THR A 1 105 ? -1.628 -4.246 -1.297 1 96.12 105 THR A N 1
ATOM 847 C CA . THR A 1 105 ? -1.022 -2.938 -1.519 1 96.12 105 THR A CA 1
ATOM 848 C C . THR A 1 105 ? 0.447 -2.945 -1.107 1 96.12 105 THR A C 1
ATOM 850 O O . THR A 1 105 ? 1.311 -2.492 -1.861 1 96.12 105 THR A O 1
ATOM 853 N N . VAL A 1 106 ? 0.739 -3.465 0.003 1 96.19 106 VAL A N 1
ATOM 854 C CA . VAL A 1 106 ? 2.111 -3.557 0.489 1 96.19 106 VAL A CA 1
ATOM 855 C C . VAL A 1 106 ? 2.926 -4.465 -0.43 1 96.19 106 VAL A C 1
ATOM 857 O O . VAL A 1 106 ? 4.074 -4.16 -0.754 1 96.19 106 VAL A O 1
ATOM 860 N N . LEU A 1 107 ? 2.326 -5.547 -0.861 1 97.88 107 LEU A N 1
ATOM 861 C CA . LEU A 1 107 ? 2.975 -6.48 -1.776 1 97.88 107 LEU A CA 1
ATOM 862 C C . LEU A 1 107 ? 3.373 -5.781 -3.072 1 97.88 107 LEU A C 1
ATOM 864 O O . LEU A 1 107 ? 4.504 -5.926 -3.539 1 97.88 107 LEU A O 1
ATOM 868 N N . VAL A 1 108 ? 2.498 -5.051 -3.65 1 96.81 108 VAL A N 1
ATOM 869 C CA . VAL A 1 108 ? 2.76 -4.352 -4.906 1 96.81 108 VAL A CA 1
ATOM 870 C C . VAL A 1 108 ? 3.916 -3.371 -4.719 1 96.81 108 VAL A C 1
ATOM 872 O O . VAL A 1 108 ? 4.816 -3.297 -5.559 1 96.81 108 VAL A O 1
ATOM 875 N N . GLU A 1 109 ? 3.883 -2.697 -3.59 1 94 109 GLU A N 1
ATOM 876 C CA . GLU A 1 109 ? 5 -1.81 -3.273 1 94 109 GLU A CA 1
ATOM 877 C C . GLU A 1 109 ? 6.309 -2.588 -3.156 1 94 109 GLU A C 1
ATOM 879 O O . GLU A 1 109 ? 7.336 -2.166 -3.689 1 94 109 GLU A O 1
ATOM 884 N N . THR A 1 110 ? 6.324 -3.65 -2.559 1 95.69 110 THR A N 1
ATOM 885 C CA . THR A 1 110 ? 7.508 -4.477 -2.354 1 95.69 110 THR A CA 1
ATOM 886 C C . THR A 1 110 ? 8.07 -4.961 -3.688 1 95.69 110 THR A C 1
ATOM 888 O O . THR A 1 110 ? 9.266 -4.844 -3.941 1 95.69 110 THR A O 1
ATOM 891 N N . VAL A 1 111 ? 7.168 -5.414 -4.535 1 96.81 111 VAL A N 1
ATOM 892 C CA . VAL A 1 111 ? 7.613 -5.965 -5.809 1 96.81 111 VAL A CA 1
ATOM 893 C C . VAL A 1 111 ? 8.203 -4.855 -6.676 1 96.81 111 VAL A C 1
ATOM 895 O O . VAL A 1 111 ? 9.164 -5.082 -7.418 1 96.81 111 VAL A O 1
ATOM 898 N N . GLN A 1 112 ? 7.68 -3.689 -6.543 1 93.88 112 GLN A N 1
ATOM 899 C CA . GLN A 1 112 ? 8.234 -2.557 -7.273 1 93.88 112 GLN A CA 1
ATOM 900 C C . GLN A 1 112 ? 9.656 -2.25 -6.812 1 93.88 112 GLN A C 1
ATOM 902 O O . GLN A 1 112 ? 10.531 -1.938 -7.625 1 93.88 112 GLN A O 1
ATOM 907 N N . THR A 1 113 ? 9.883 -2.383 -5.57 1 91.62 113 THR A N 1
ATOM 908 C CA . THR A 1 113 ? 11.211 -2.113 -5.039 1 91.62 113 THR A CA 1
ATOM 909 C C . THR A 1 113 ? 12.203 -3.184 -5.484 1 91.62 113 THR A C 1
ATOM 911 O O . THR A 1 113 ? 13.414 -2.98 -5.426 1 91.62 113 THR A O 1
ATOM 914 N N . LEU A 1 114 ? 11.695 -4.309 -5.934 1 94.25 114 LEU A N 1
ATOM 915 C CA . LEU A 1 114 ? 12.539 -5.391 -6.43 1 94.25 114 LEU A CA 1
ATOM 916 C C . LEU A 1 114 ? 12.859 -5.199 -7.906 1 94.25 114 LEU A C 1
ATOM 918 O O . LEU A 1 114 ? 13.602 -5.988 -8.492 1 94.25 114 LEU A O 1
ATOM 922 N N . GLY A 1 115 ? 12.25 -4.215 -8.484 1 94 115 GLY A N 1
ATOM 923 C CA . GLY A 1 115 ? 12.531 -3.906 -9.883 1 94 115 GLY A CA 1
ATOM 924 C C . GLY A 1 115 ? 11.422 -4.344 -10.82 1 94 115 GLY A C 1
ATOM 925 O O . GLY A 1 115 ? 11.539 -4.184 -12.039 1 94 115 GLY A O 1
ATOM 926 N N . LEU A 1 116 ? 10.383 -4.879 -10.281 1 95.69 116 LEU A N 1
ATOM 927 C CA . LEU A 1 116 ? 9.25 -5.281 -11.102 1 95.69 116 LEU A CA 1
ATOM 928 C C . LEU A 1 116 ? 8.242 -4.145 -11.227 1 95.69 116 LEU A C 1
ATOM 930 O O . LEU A 1 116 ? 7.105 -4.254 -10.75 1 95.69 116 LEU A O 1
ATOM 934 N N . THR A 1 117 ? 8.602 -3.105 -11.93 1 90.88 117 THR A N 1
ATOM 935 C CA . THR A 1 117 ? 7.844 -1.857 -11.969 1 90.88 117 THR A CA 1
ATOM 936 C C . THR A 1 117 ? 6.914 -1.829 -13.18 1 90.88 117 THR A C 1
ATOM 938 O O . THR A 1 117 ? 5.996 -1.008 -13.242 1 90.88 117 THR A O 1
ATOM 941 N N . ASN A 1 118 ? 7.031 -2.756 -14.125 1 92.19 118 ASN A N 1
ATOM 942 C CA . ASN A 1 118 ? 6.301 -2.68 -15.383 1 92.19 118 ASN A CA 1
ATOM 943 C C . ASN A 1 118 ? 5.254 -3.787 -15.5 1 92.19 118 ASN A C 1
ATOM 945 O O . ASN A 1 118 ? 4.852 -4.16 -16.594 1 92.19 118 ASN A O 1
ATOM 949 N N . THR A 1 119 ? 4.855 -4.301 -14.43 1 94.88 119 THR A N 1
ATOM 950 C CA . THR A 1 119 ? 3.957 -5.445 -14.492 1 94.88 119 THR A CA 1
ATOM 951 C C . THR A 1 119 ? 2.533 -5 -14.805 1 94.88 119 THR A C 1
ATOM 953 O O . THR A 1 119 ? 1.743 -5.766 -15.359 1 94.88 119 THR A O 1
ATOM 956 N N . GLY A 1 120 ? 2.158 -3.811 -14.398 1 95.31 120 GLY A N 1
ATOM 957 C CA . GLY A 1 120 ? 0.804 -3.312 -14.578 1 95.31 120 GLY A CA 1
ATOM 958 C C . GLY A 1 120 ? -0.175 -3.848 -13.555 1 95.31 120 GLY A C 1
ATOM 959 O O . GLY A 1 120 ? -1.349 -3.473 -13.547 1 95.31 120 GLY A O 1
ATOM 960 N N . ILE A 1 121 ? 0.279 -4.66 -12.656 1 97.25 121 ILE A N 1
ATOM 961 C CA . ILE A 1 121 ? -0.631 -5.285 -11.703 1 97.25 121 ILE A CA 1
ATOM 962 C C . ILE A 1 121 ? -0.971 -4.297 -10.586 1 97.25 121 ILE A C 1
ATOM 964 O O . ILE A 1 121 ? -0.103 -3.555 -10.125 1 97.25 121 ILE A O 1
ATOM 968 N N . GLY A 1 122 ? -2.219 -4.246 -10.148 1 96 122 GLY A N 1
ATOM 969 C CA . GLY A 1 122 ? -2.66 -3.475 -8.992 1 96 122 GLY A CA 1
ATOM 970 C C . GLY A 1 122 ? -3.119 -4.34 -7.836 1 96 122 GLY A C 1
ATOM 971 O O . GLY A 1 122 ? -3.299 -5.551 -7.988 1 96 122 GLY A O 1
ATOM 972 N N . SER A 1 123 ? -3.289 -3.707 -6.727 1 96.06 123 SER A N 1
ATOM 973 C CA . SER A 1 123 ? -3.734 -4.426 -5.539 1 96.06 123 SER A CA 1
ATOM 974 C C . SER A 1 123 ? -5.094 -5.082 -5.766 1 96.06 123 SER A C 1
ATOM 976 O O . SER A 1 123 ? -5.309 -6.227 -5.363 1 96.06 123 SER A O 1
ATOM 978 N N . GLN A 1 124 ? -5.914 -4.328 -6.527 1 94.94 124 GLN A N 1
ATOM 979 C CA . GLN A 1 124 ? -7.258 -4.844 -6.766 1 94.94 124 GLN A CA 1
ATOM 980 C C . GLN A 1 124 ? -7.227 -6.062 -7.688 1 94.94 124 GLN A C 1
ATOM 982 O O . GLN A 1 124 ? -8.039 -6.98 -7.539 1 94.94 124 GLN A O 1
ATOM 987 N N . ASP A 1 125 ? -6.328 -6.121 -8.656 1 97.94 125 ASP A N 1
ATOM 988 C CA . ASP A 1 125 ? -6.18 -7.277 -9.531 1 97.94 125 ASP A CA 1
ATOM 989 C C . ASP A 1 125 ? -5.879 -8.539 -8.734 1 97.94 125 ASP A C 1
ATOM 991 O O . ASP A 1 125 ? -6.41 -9.617 -9.031 1 97.94 125 ASP A O 1
ATOM 995 N N . ILE A 1 126 ? -5.094 -8.359 -7.738 1 98.38 126 ILE A N 1
ATOM 996 C CA . ILE A 1 126 ? -4.691 -9.492 -6.914 1 98.38 126 ILE A CA 1
ATOM 997 C C . ILE A 1 126 ? -5.863 -9.938 -6.035 1 98.38 126 ILE A C 1
ATOM 999 O O . ILE A 1 126 ? -6.238 -11.109 -6.035 1 98.38 126 ILE A O 1
ATOM 1003 N N . THR A 1 127 ? -6.516 -8.977 -5.379 1 97.69 127 THR A N 1
ATOM 1004 C CA . THR A 1 127 ? -7.578 -9.289 -4.434 1 97.69 127 THR A CA 1
ATOM 1005 C C . THR A 1 127 ? -8.789 -9.883 -5.156 1 97.69 127 THR A C 1
ATOM 1007 O O . THR A 1 127 ? -9.469 -10.766 -4.621 1 97.69 127 THR A O 1
ATOM 1010 N N . ASP A 1 128 ? -9.023 -9.406 -6.379 1 97.56 128 ASP A N 1
ATOM 1011 C CA . ASP A 1 128 ? -10.203 -9.852 -7.113 1 97.56 128 ASP A CA 1
ATOM 1012 C C . ASP A 1 128 ? -9.906 -11.117 -7.914 1 97.56 128 ASP A C 1
ATOM 1014 O O . ASP A 1 128 ? -10.82 -11.727 -8.477 1 97.56 128 ASP A O 1
ATOM 1018 N N . GLY A 1 129 ? -8.688 -11.523 -7.93 1 97.88 129 GLY A N 1
ATOM 1019 C CA . GLY A 1 129 ? -8.336 -12.703 -8.703 1 97.88 129 GLY A CA 1
ATOM 1020 C C . GLY A 1 129 ? -8.43 -12.484 -10.203 1 97.88 129 GLY A C 1
ATOM 1021 O O . GLY A 1 129 ? -8.953 -13.336 -10.922 1 97.88 129 GLY A O 1
ATOM 1022 N N . ASN A 1 130 ? -7.992 -11.359 -10.703 1 97.56 130 ASN A N 1
ATOM 1023 C CA . ASN A 1 130 ? -7.934 -11.094 -12.133 1 97.56 130 ASN A CA 1
ATOM 1024 C C . ASN A 1 130 ? -6.914 -11.984 -12.836 1 97.56 130 ASN A C 1
ATOM 1026 O O . ASN A 1 130 ? -5.723 -11.68 -12.852 1 97.56 130 ASN A O 1
ATOM 1030 N N . VAL A 1 131 ? -7.418 -13 -13.461 1 96.06 131 VAL A N 1
ATOM 1031 C CA . VAL A 1 131 ? -6.578 -14.07 -13.984 1 96.06 131 VAL A CA 1
ATOM 1032 C C . VAL A 1 131 ? -5.609 -13.516 -15.023 1 96.06 131 VAL A C 1
ATOM 1034 O O . VAL A 1 131 ? -4.422 -13.836 -15.008 1 96.06 131 VAL A O 1
ATOM 1037 N N . LYS A 1 132 ? -6.113 -12.68 -15.836 1 96 132 LYS A N 1
ATOM 1038 C CA . LYS A 1 132 ? -5.293 -12.109 -16.891 1 96 132 LYS A CA 1
ATOM 1039 C C . LYS A 1 132 ? -4.102 -11.352 -16.328 1 96 132 LYS A C 1
ATOM 1041 O O . LYS A 1 132 ? -2.961 -11.57 -16.734 1 96 132 LYS A O 1
ATOM 1046 N N . MET A 1 133 ? -4.328 -10.523 -15.32 1 98 133 MET A N 1
ATOM 1047 C CA . MET A 1 133 ? -3.264 -9.711 -14.734 1 98 133 MET A CA 1
ATOM 1048 C C . MET A 1 133 ? -2.322 -10.57 -13.898 1 98 133 MET A C 1
ATOM 1050 O O . MET A 1 133 ? -1.109 -10.352 -13.898 1 98 133 MET A O 1
ATOM 1054 N N . LEU A 1 134 ? -2.902 -11.547 -13.266 1 98.19 134 LEU A N 1
ATOM 1055 C CA . LEU A 1 134 ? -2.09 -12.438 -12.453 1 98.19 134 LEU A CA 1
ATOM 1056 C C . LEU A 1 134 ? -1.132 -13.242 -13.32 1 98.19 134 LEU A C 1
ATOM 1058 O O . LEU A 1 134 ? 0.034 -13.43 -12.969 1 98.19 134 LEU A O 1
ATOM 1062 N N . MET A 1 135 ? -1.599 -13.641 -14.414 1 97 135 MET A N 1
ATOM 1063 C CA . MET A 1 135 ? -0.755 -14.422 -15.305 1 97 135 MET A CA 1
ATOM 1064 C C . MET A 1 135 ? 0.467 -13.625 -15.742 1 97 135 MET A C 1
ATOM 1066 O O . MET A 1 135 ? 1.596 -14.109 -15.664 1 97 135 MET A O 1
ATOM 1070 N N . GLY A 1 136 ? 0.147 -12.445 -16.203 1 97 136 GLY A N 1
ATOM 1071 C CA . GLY A 1 136 ? 1.249 -11.586 -16.594 1 97 136 GLY A CA 1
ATOM 1072 C C . GLY A 1 136 ? 2.209 -11.289 -15.461 1 97 136 GLY A C 1
ATOM 1073 O O . GLY A 1 136 ? 3.428 -11.32 -15.648 1 97 136 GLY A O 1
ATOM 1074 N N . PHE A 1 137 ? 1.666 -11.078 -14.367 1 98.5 137 PHE A N 1
ATOM 1075 C CA . PHE A 1 137 ? 2.467 -10.781 -13.188 1 98.5 137 PHE A CA 1
ATOM 1076 C C . PHE A 1 137 ? 3.365 -11.961 -12.828 1 98.5 137 PHE A C 1
ATOM 1078 O O . PHE A 1 137 ? 4.562 -11.781 -12.586 1 98.5 137 PHE A O 1
ATOM 1085 N N . PHE A 1 138 ? 2.824 -13.156 -12.812 1 98.44 138 PHE A N 1
ATOM 1086 C CA . PHE A 1 138 ? 3.609 -14.328 -12.438 1 98.44 138 PHE A CA 1
ATOM 1087 C C . PHE A 1 138 ? 4.672 -14.625 -13.492 1 98.44 138 PHE A C 1
ATOM 1089 O O . PHE A 1 138 ? 5.777 -15.055 -13.156 1 98.44 138 PHE A O 1
ATOM 1096 N N . ARG A 1 139 ? 4.32 -14.383 -14.711 1 97.19 139 ARG A N 1
ATOM 1097 C CA . ARG A 1 139 ? 5.332 -14.516 -15.75 1 97.19 139 ARG A CA 1
ATOM 1098 C C . ARG A 1 139 ? 6.527 -13.609 -15.477 1 97.19 139 ARG A C 1
ATOM 1100 O O . ARG A 1 139 ? 7.676 -14.047 -15.555 1 97.19 139 ARG A O 1
ATOM 1107 N N . ALA A 1 140 ? 6.262 -12.414 -15.133 1 98.12 140 ALA A N 1
ATOM 1108 C CA . ALA A 1 140 ? 7.328 -11.469 -14.812 1 98.12 140 ALA A CA 1
ATOM 1109 C C . ALA A 1 140 ? 8.102 -11.914 -13.57 1 98.12 140 ALA A C 1
ATOM 1111 O O . ALA A 1 140 ? 9.328 -11.789 -13.523 1 98.12 140 ALA A O 1
ATOM 1112 N N . LEU A 1 141 ? 7.469 -12.406 -12.625 1 98.31 141 LEU A N 1
ATOM 1113 C CA . LEU A 1 141 ? 8.094 -12.852 -11.391 1 98.31 141 LEU A CA 1
ATOM 1114 C C . LEU A 1 141 ? 9.016 -14.039 -11.656 1 98.31 141 LEU A C 1
ATOM 1116 O O . LEU A 1 141 ? 10.117 -14.117 -11.094 1 98.31 141 LEU A O 1
ATOM 1120 N N . MET A 1 142 ? 8.602 -14.93 -12.531 1 98.12 142 MET A N 1
ATOM 1121 C CA . MET A 1 142 ? 9.422 -16.078 -12.898 1 98.12 142 MET A CA 1
ATOM 1122 C C . MET A 1 142 ? 10.672 -15.641 -13.648 1 98.12 142 MET A C 1
ATOM 1124 O O . MET A 1 142 ? 11.758 -16.188 -13.43 1 98.12 142 MET A O 1
ATOM 1128 N N . VAL A 1 143 ? 10.477 -14.711 -14.484 1 96.94 143 VAL A N 1
ATOM 1129 C CA . VAL A 1 143 ? 11.625 -14.172 -15.203 1 96.94 143 VAL A CA 1
ATOM 1130 C C . VAL A 1 143 ? 12.594 -13.523 -14.219 1 96.94 143 VAL A C 1
ATOM 1132 O O . VAL A 1 143 ? 13.812 -13.711 -14.32 1 96.94 143 VAL A O 1
ATOM 1135 N N . TRP A 1 144 ? 12.047 -12.734 -13.297 1 97.56 144 TRP A N 1
ATOM 1136 C CA . TRP A 1 144 ? 12.844 -12.117 -12.242 1 97.56 144 TRP A CA 1
ATOM 1137 C C . TRP A 1 144 ? 13.633 -13.164 -11.469 1 97.56 144 TRP A C 1
ATOM 1139 O O . TRP A 1 144 ? 14.836 -13.016 -11.258 1 97.56 144 TRP A O 1
ATOM 1149 N N . GLU A 1 145 ? 13.023 -14.289 -11.086 1 97.38 145 GLU A N 1
ATOM 1150 C CA . GLU A 1 145 ? 13.68 -15.375 -10.359 1 97.38 145 GLU A CA 1
ATOM 1151 C C . GLU A 1 145 ? 14.812 -15.977 -11.18 1 97.38 145 GLU A C 1
ATOM 1153 O O . GLU A 1 145 ? 15.898 -16.234 -10.656 1 97.38 145 GLU A O 1
ATOM 1158 N N . THR A 1 146 ? 14.586 -16.172 -12.484 1 95.94 146 THR A N 1
ATOM 1159 C CA . THR A 1 146 ? 15.586 -16.75 -13.367 1 95.94 146 THR A CA 1
ATOM 1160 C C . THR A 1 146 ? 16.781 -15.812 -13.523 1 95.94 146 THR A C 1
ATOM 1162 O O . THR A 1 146 ? 17.938 -16.266 -13.562 1 95.94 146 THR A O 1
ATOM 1165 N N . SER A 1 147 ? 16.484 -14.547 -13.555 1 95.38 147 SER A N 1
ATOM 1166 C CA . SER A 1 147 ? 17.562 -13.57 -13.695 1 95.38 147 SER A CA 1
ATOM 1167 C C . SER A 1 147 ? 18.469 -13.555 -12.469 1 95.38 147 SER A C 1
ATOM 1169 O O . SER A 1 147 ? 19.672 -13.336 -12.586 1 95.38 147 SER A O 1
ATOM 1171 N N . LEU A 1 148 ? 17.938 -13.797 -11.32 1 93.5 148 LEU A N 1
ATOM 1172 C CA . LEU A 1 148 ? 18.719 -13.859 -10.094 1 93.5 148 LEU A CA 1
ATOM 1173 C C . LEU A 1 148 ? 19.641 -15.07 -10.102 1 93.5 148 LEU A C 1
ATOM 1175 O O . LEU A 1 148 ? 20.797 -14.977 -9.68 1 93.5 148 LEU A O 1
ATOM 1179 N N . LYS A 1 149 ? 19.125 -16.172 -10.578 1 91.31 149 LYS A N 1
ATOM 1180 C CA . LYS A 1 149 ? 19.922 -17.406 -10.641 1 91.31 149 LYS A CA 1
ATOM 1181 C C . LYS A 1 149 ? 21.094 -17.25 -11.617 1 91.31 149 LYS A C 1
ATOM 1183 O O . LYS A 1 149 ? 22.203 -17.719 -11.344 1 91.31 149 LYS A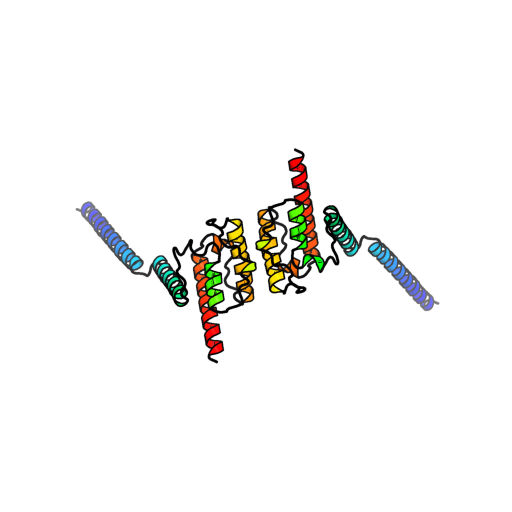 O 1
ATOM 1188 N N . LYS A 1 150 ? 20.906 -16.594 -12.641 1 90.06 150 LYS A N 1
ATOM 1189 C CA . LYS A 1 150 ? 21.953 -16.375 -13.633 1 90.06 150 LYS A CA 1
ATOM 1190 C C . LYS A 1 150 ? 23.047 -15.469 -13.078 1 90.06 150 LYS A C 1
ATOM 1192 O O . LYS A 1 150 ? 24.234 -15.688 -13.344 1 90.06 150 LYS A O 1
ATOM 1197 N N . SER A 1 151 ? 22.609 -14.484 -12.391 1 86.88 151 SER A N 1
ATOM 1198 C CA . SER A 1 151 ? 23.578 -13.562 -11.812 1 86.88 151 SER A CA 1
ATOM 1199 C C . SER A 1 151 ? 24.453 -14.258 -10.773 1 86.88 151 SER A C 1
ATOM 1201 O O . SER A 1 151 ? 25.609 -13.898 -10.594 1 86.88 151 SER A O 1
ATOM 1203 N N . LEU A 1 152 ? 23.938 -15.266 -10.164 1 78.81 152 LEU A N 1
ATOM 1204 C CA . LEU A 1 152 ? 24.688 -16.031 -9.172 1 78.81 152 LEU A CA 1
ATOM 1205 C C . LEU A 1 152 ? 25.641 -17.016 -9.844 1 78.81 152 LEU A C 1
ATOM 1207 O O . LEU A 1 152 ? 26.672 -17.375 -9.273 1 78.81 152 LEU A O 1
ATOM 1211 N N . LEU A 1 153 ? 25.266 -17.375 -11.094 1 74.31 153 LEU A N 1
ATOM 1212 C CA . LEU A 1 153 ? 26.078 -18.328 -11.844 1 74.31 153 LEU A CA 1
ATOM 1213 C C . LEU A 1 153 ? 27.156 -17.609 -12.633 1 74.31 153 LEU A C 1
ATOM 1215 O O . LEU A 1 153 ? 28.125 -18.234 -13.086 1 74.31 153 LEU A O 1
ATOM 1219 N N . ALA A 1 154 ? 27.094 -16.266 -12.773 1 73.25 154 ALA A N 1
ATOM 1220 C CA . ALA A 1 154 ? 28.141 -15.5 -13.445 1 73.25 154 ALA A CA 1
ATOM 1221 C C . ALA A 1 154 ? 29.172 -15 -12.445 1 73.25 154 ALA A C 1
ATOM 1223 O O . ALA A 1 154 ? 28.891 -14.883 -11.25 1 73.25 154 ALA A O 1
ATOM 1224 N N . MET B 1 1 ? 24.109 73.562 -23.812 1 59.72 1 MET B N 1
ATOM 1225 C CA . MET B 1 1 ? 23.031 73.625 -22.812 1 59.72 1 MET B CA 1
ATOM 1226 C C . MET B 1 1 ? 22.031 72.5 -23.016 1 59.72 1 MET B C 1
ATOM 1228 O O . MET B 1 1 ? 21.469 72 -22.047 1 59.72 1 MET B O 1
ATOM 1232 N N . ASP B 1 2 ? 22.078 71.938 -24.25 1 78.38 2 ASP B N 1
ATOM 1233 C CA . ASP B 1 2 ? 21.031 71 -24.641 1 78.38 2 ASP B CA 1
ATOM 1234 C C . ASP B 1 2 ? 21.406 69.562 -24.219 1 78.38 2 ASP B C 1
ATOM 1236 O O . ASP B 1 2 ? 20.562 68.812 -23.766 1 78.38 2 ASP B O 1
ATOM 1240 N N . LYS B 1 3 ? 22.688 69.25 -24.094 1 81.12 3 LYS B N 1
ATOM 1241 C CA . LYS B 1 3 ? 23.141 67.938 -23.75 1 81.12 3 LYS B CA 1
ATOM 1242 C C . LYS B 1 3 ? 23.031 67.688 -22.25 1 81.12 3 LYS B C 1
ATOM 1244 O O . LYS B 1 3 ? 22.672 66.562 -21.828 1 81.12 3 LYS B O 1
ATOM 1249 N N . THR B 1 4 ? 23.25 68.688 -21.562 1 79.25 4 THR B N 1
ATOM 1250 C CA . THR B 1 4 ? 23.172 68.625 -20.109 1 79.25 4 THR B CA 1
ATOM 1251 C C . THR B 1 4 ? 21.734 68.375 -19.641 1 79.25 4 THR B C 1
ATOM 1253 O O . THR B 1 4 ? 21.469 67.625 -18.719 1 79.25 4 THR B O 1
ATOM 1256 N N . LEU B 1 5 ? 20.891 69.062 -20.375 1 83.12 5 LEU B N 1
ATOM 1257 C CA . LEU B 1 5 ? 19.469 69 -20.078 1 83.12 5 LEU B CA 1
ATOM 1258 C C . LEU B 1 5 ? 18.938 67.562 -20.406 1 83.12 5 LEU B C 1
ATOM 1260 O O . LEU B 1 5 ? 18.109 67.062 -19.656 1 83.12 5 LEU B O 1
ATOM 1264 N N . GLU B 1 6 ? 19.406 67 -21.484 1 86.44 6 GLU B N 1
ATOM 1265 C CA . GLU B 1 6 ? 19.016 65.688 -21.906 1 86.44 6 GLU B CA 1
ATOM 1266 C C . GLU B 1 6 ? 19.484 64.625 -20.906 1 86.44 6 GLU B C 1
ATOM 1268 O O . GLU B 1 6 ? 18.734 63.688 -20.594 1 86.44 6 GLU B O 1
ATOM 1273 N N . GLU B 1 7 ? 20.672 64.812 -20.391 1 84.56 7 GLU B N 1
ATOM 1274 C CA . GLU B 1 7 ? 21.234 63.875 -19.406 1 84.56 7 GLU B CA 1
ATOM 1275 C C . GLU B 1 7 ? 20.469 63.938 -18.094 1 84.56 7 GLU B C 1
ATOM 1277 O O . GLU B 1 7 ? 20.25 62.906 -17.453 1 84.56 7 GLU B O 1
ATOM 1282 N N . LEU B 1 8 ? 20.078 65.125 -17.797 1 83.25 8 LEU B N 1
ATOM 1283 C CA . LEU B 1 8 ? 19.312 65.312 -16.562 1 83.25 8 LEU B CA 1
ATOM 1284 C C . LEU B 1 8 ? 17.922 64.688 -16.672 1 83.25 8 LEU B C 1
ATOM 1286 O O . LEU B 1 8 ? 17.438 64.125 -15.711 1 83.25 8 LEU B O 1
ATOM 1290 N N . ARG B 1 9 ? 17.375 64.812 -17.875 1 82.62 9 ARG B N 1
ATOM 1291 C CA . ARG B 1 9 ? 16.078 64.188 -18.109 1 82.62 9 ARG B CA 1
ATOM 1292 C C . ARG B 1 9 ? 16.188 62.688 -18 1 82.62 9 ARG B C 1
ATOM 1294 O O . ARG B 1 9 ? 15.297 62.062 -17.438 1 82.62 9 ARG B O 1
ATOM 1301 N N . LYS B 1 10 ? 17.219 62.031 -18.453 1 81.81 10 LYS B N 1
ATOM 1302 C CA . LYS B 1 10 ? 17.453 60.594 -18.391 1 81.81 10 LYS B CA 1
ATOM 1303 C C . LYS B 1 10 ? 17.656 60.156 -16.938 1 81.81 10 LYS B C 1
ATOM 1305 O O . LYS B 1 10 ? 17.156 59.094 -16.531 1 81.81 10 LYS B O 1
ATOM 1310 N N . GLN B 1 11 ? 18.312 61.031 -16.203 1 85.5 11 GLN B N 1
ATOM 1311 C CA . GLN B 1 11 ? 18.578 60.719 -14.805 1 85.5 11 GLN B CA 1
ATOM 1312 C C . GLN B 1 11 ? 17.312 60.781 -13.969 1 85.5 11 GLN B C 1
ATOM 1314 O O . GLN B 1 11 ? 17.094 59.938 -13.086 1 85.5 11 GLN B O 1
ATOM 1319 N N . VAL B 1 12 ? 16.469 61.719 -14.25 1 84 12 VAL B N 1
ATOM 1320 C CA . VAL B 1 12 ? 15.203 61.875 -13.547 1 84 12 VAL B CA 1
ATOM 1321 C C . VAL B 1 12 ? 14.273 60.688 -13.883 1 84 12 VAL B C 1
ATOM 1323 O O . VAL B 1 12 ? 13.617 60.156 -13 1 84 12 VAL B O 1
ATOM 1326 N N . ALA B 1 13 ? 14.203 60.312 -15.148 1 82.5 13 ALA B N 1
ATOM 1327 C CA . ALA B 1 13 ? 13.391 59.188 -15.594 1 82.5 13 ALA B CA 1
ATOM 1328 C C . ALA B 1 13 ? 13.883 57.875 -14.977 1 82.5 13 ALA B C 1
ATOM 1330 O O . ALA B 1 13 ? 13.078 57.031 -14.562 1 82.5 13 ALA B O 1
ATOM 1331 N N . ALA B 1 14 ? 15.211 57.719 -14.844 1 82.44 14 ALA B N 1
ATOM 1332 C CA . ALA B 1 14 ? 15.805 56.531 -14.227 1 82.44 14 ALA B CA 1
ATOM 1333 C C . ALA B 1 14 ? 15.484 56.469 -12.742 1 82.44 14 ALA B C 1
ATOM 1335 O O . ALA B 1 14 ? 15.164 55.375 -12.211 1 82.44 14 ALA B O 1
ATOM 1336 N N . LYS B 1 15 ? 15.445 57.5 -12.094 1 81.88 15 LYS B N 1
ATOM 1337 C CA . LYS B 1 15 ? 15.156 57.562 -10.664 1 81.88 15 LYS B CA 1
ATOM 1338 C C . LYS B 1 15 ? 13.68 57.281 -10.391 1 81.88 15 LYS B C 1
ATOM 1340 O O . LYS B 1 15 ? 13.344 56.625 -9.414 1 81.88 15 LYS B O 1
ATOM 1345 N N . ARG B 1 16 ? 12.867 57.781 -11.289 1 75.56 16 ARG B N 1
ATOM 1346 C CA . ARG B 1 16 ? 11.438 57.531 -11.172 1 75.56 16 ARG B CA 1
ATOM 1347 C C . ARG B 1 16 ? 11.125 56.062 -11.414 1 75.56 16 ARG B C 1
ATOM 1349 O O . ARG B 1 16 ? 10.289 55.469 -10.719 1 75.56 16 ARG B O 1
ATOM 1356 N N . ALA B 1 17 ? 11.727 55.406 -12.344 1 79 17 ALA B N 1
ATOM 1357 C CA . ALA B 1 17 ? 11.562 54 -12.648 1 79 17 ALA B CA 1
ATOM 1358 C C . ALA B 1 17 ? 12.023 53.125 -11.477 1 79 17 ALA B C 1
ATOM 1360 O O . ALA B 1 17 ? 11.383 52.125 -11.141 1 79 17 ALA B O 1
ATOM 1361 N N . GLU B 1 18 ? 13.039 53.562 -10.828 1 82.19 18 GLU B N 1
ATOM 1362 C CA . GLU B 1 18 ? 13.555 52.875 -9.648 1 82.19 18 GLU B CA 1
ATOM 1363 C C . GLU B 1 18 ? 12.586 53 -8.477 1 82.19 18 GLU B C 1
ATOM 1365 O O . GLU B 1 18 ? 12.367 52.031 -7.75 1 82.19 18 GLU B O 1
ATOM 1370 N N . GLU B 1 19 ? 12.055 54.125 -8.398 1 77.31 19 GLU B N 1
ATOM 1371 C CA . GLU B 1 19 ? 11.07 54.344 -7.344 1 77.31 19 GLU B CA 1
ATOM 1372 C C . GLU B 1 19 ? 9.789 53.562 -7.602 1 77.31 19 GLU B C 1
ATOM 1374 O O . GLU B 1 19 ? 9.203 53 -6.672 1 77.31 19 GLU B O 1
ATOM 1379 N N . ASP B 1 20 ? 9.414 53.438 -8.789 1 78.12 20 ASP B N 1
ATOM 1380 C CA . ASP B 1 20 ? 8.242 52.656 -9.18 1 78.12 20 ASP B CA 1
ATOM 1381 C C . ASP B 1 20 ? 8.477 51.156 -8.969 1 78.12 20 ASP B C 1
ATOM 1383 O O . ASP B 1 20 ? 7.586 50.438 -8.508 1 78.12 20 ASP B O 1
ATOM 1387 N N . ASN B 1 21 ? 9.602 50.75 -9.328 1 74.88 21 ASN B N 1
ATOM 1388 C CA . ASN B 1 21 ? 9.977 49.344 -9.102 1 74.88 21 ASN B CA 1
ATOM 1389 C C . ASN B 1 21 ? 9.977 49 -7.621 1 74.88 21 ASN B C 1
ATOM 1391 O O . ASN B 1 21 ? 9.555 47.906 -7.23 1 74.88 21 ASN B O 1
ATOM 1395 N N . LYS B 1 22 ? 10.445 49.875 -6.863 1 71.75 22 LYS B N 1
ATOM 1396 C CA . LYS B 1 22 ? 10.453 49.719 -5.414 1 71.75 22 LYS B CA 1
ATOM 1397 C C . LYS B 1 22 ? 9.039 49.688 -4.848 1 71.75 22 LYS B C 1
ATOM 1399 O O . LYS B 1 22 ? 8.734 48.906 -3.959 1 71.75 22 LYS B O 1
ATOM 1404 N N . LYS B 1 23 ? 8.211 50.562 -5.355 1 70.44 23 LYS B N 1
ATOM 1405 C CA . LYS B 1 23 ? 6.809 50.594 -4.953 1 70.44 23 LYS B CA 1
ATOM 1406 C C . LYS B 1 23 ? 6.094 49.312 -5.391 1 70.44 23 LYS B C 1
ATOM 1408 O O . LYS B 1 23 ? 5.293 48.75 -4.637 1 70.44 23 LYS B O 1
ATOM 1413 N N . GLU B 1 24 ? 6.41 48.844 -6.57 1 67.31 24 GLU B N 1
ATOM 1414 C CA . GLU B 1 24 ? 5.855 47.594 -7.051 1 67.31 24 GLU B CA 1
ATOM 1415 C C . GLU B 1 24 ? 6.348 46.406 -6.219 1 67.31 24 GLU B C 1
ATOM 1417 O O . GLU B 1 24 ? 5.582 45.5 -5.91 1 67.31 24 GLU B O 1
ATOM 1422 N N . GLU B 1 25 ? 7.586 46.531 -5.902 1 65.44 25 GLU B N 1
ATOM 1423 C CA . GLU B 1 25 ? 8.164 45.5 -5.035 1 65.44 25 GLU B CA 1
ATOM 1424 C C . GLU B 1 25 ? 7.52 45.531 -3.65 1 65.44 25 GLU B C 1
ATOM 1426 O O . GLU B 1 25 ? 7.277 44.469 -3.051 1 65.44 25 GLU B O 1
ATOM 1431 N N . ILE B 1 26 ? 7.27 46.625 -3.176 1 61.5 26 ILE B N 1
ATOM 1432 C CA . ILE B 1 26 ? 6.59 46.781 -1.896 1 61.5 26 ILE B CA 1
ATOM 1433 C C . ILE B 1 26 ? 5.156 46.25 -2.006 1 61.5 26 ILE B C 1
ATOM 1435 O O . ILE B 1 26 ? 4.652 45.594 -1.09 1 61.5 26 ILE B O 1
ATOM 1439 N N . ILE B 1 27 ? 4.504 46.5 -3.049 1 62.97 27 ILE B N 1
ATOM 1440 C CA . ILE B 1 27 ? 3.146 46.031 -3.266 1 62.97 27 ILE B CA 1
ATOM 1441 C C . ILE B 1 27 ? 3.156 44.5 -3.379 1 62.97 27 ILE B C 1
ATOM 1443 O O . ILE B 1 27 ? 2.301 43.812 -2.803 1 62.97 27 ILE B O 1
ATOM 1447 N N . VAL B 1 28 ? 4.074 44.062 -4.184 1 59.81 28 VAL B N 1
ATOM 1448 C CA . VAL B 1 28 ? 4.207 42.625 -4.332 1 59.81 28 VAL B CA 1
ATOM 1449 C C . VAL B 1 28 ? 4.566 42 -2.984 1 59.81 28 VAL B C 1
ATOM 1451 O O . VAL B 1 28 ? 4.043 40.938 -2.627 1 59.81 28 VAL B O 1
ATOM 1454 N N . LYS B 1 29 ? 5.445 42.688 -2.305 1 57.81 29 LYS B N 1
ATOM 1455 C CA . LYS B 1 29 ? 5.824 42.25 -0.97 1 57.81 29 LYS B CA 1
ATOM 1456 C C . LYS B 1 29 ? 4.66 42.375 0.009 1 57.81 29 LYS B C 1
ATOM 1458 O O . LYS B 1 29 ? 4.629 41.719 1.041 1 57.81 29 LYS B O 1
ATOM 1463 N N . SER B 1 30 ? 3.889 43.344 -0.214 1 56.91 30 SER B N 1
ATOM 1464 C CA . SER B 1 30 ? 2.719 43.562 0.636 1 56.91 30 SER B CA 1
ATOM 1465 C C . SER B 1 30 ? 1.613 42.562 0.297 1 56.91 30 SER B C 1
ATOM 1467 O O . SER B 1 30 ? 0.667 42.375 1.068 1 56.91 30 SER B O 1
ATOM 1469 N N . LEU B 1 31 ? 1.618 42 -0.914 1 54.91 31 LEU B N 1
ATOM 1470 C CA . LEU B 1 31 ? 0.704 40.938 -1.3 1 54.91 31 LEU B CA 1
ATOM 1471 C C . LEU B 1 31 ? 1.069 39.625 -0.602 1 54.91 31 LEU B C 1
ATOM 1473 O O . LEU B 1 31 ? 2.252 39.312 -0.442 1 54.91 31 LEU B O 1
ATOM 1477 N N . PRO B 1 32 ? 0.138 39.062 0.137 1 53.75 32 PRO B N 1
ATOM 1478 C CA . PRO B 1 32 ? 0.519 37.781 0.756 1 53.75 32 PRO B CA 1
ATOM 1479 C C . PRO B 1 32 ? 1.296 36.875 -0.192 1 53.75 32 PRO B C 1
ATOM 1481 O O . PRO B 1 32 ? 0.823 36.562 -1.291 1 53.75 32 PRO B O 1
ATOM 1484 N N . GLN B 1 33 ? 2.5 36.969 -0.277 1 57.94 33 GLN B N 1
ATOM 1485 C CA . GLN B 1 33 ? 3.328 36.094 -1.118 1 57.94 33 GLN B CA 1
ATOM 1486 C C . GLN B 1 33 ? 2.904 34.656 -1 1 57.94 33 GLN B C 1
ATOM 1488 O O . GLN B 1 33 ? 2.438 34.219 0.056 1 57.94 33 GLN B O 1
ATOM 1493 N N . PRO B 1 34 ? 2.562 34.062 -2.104 1 59.47 34 PRO B N 1
ATOM 1494 C CA . PRO B 1 34 ? 2.215 32.625 -2.078 1 59.47 34 PRO B CA 1
ATOM 1495 C C . PRO B 1 34 ? 2.916 31.875 -0.953 1 59.47 34 PRO B C 1
ATOM 1497 O O . PRO B 1 34 ? 2.314 31 -0.329 1 59.47 34 PRO B O 1
ATOM 1500 N N . ASN B 1 35 ? 4.078 32.312 -0.61 1 67.5 35 ASN B N 1
ATOM 1501 C CA . ASN B 1 35 ? 4.844 31.688 0.469 1 67.5 35 ASN B CA 1
ATOM 1502 C C . ASN B 1 35 ? 4.223 31.984 1.833 1 67.5 35 ASN B C 1
ATOM 1504 O O . ASN B 1 35 ? 4.238 31.125 2.721 1 67.5 35 ASN B O 1
ATOM 1508 N N . HIS B 1 36 ? 3.584 33.219 1.808 1 70.94 36 HIS B N 1
ATOM 1509 C CA . HIS B 1 36 ? 2.98 33.594 3.082 1 70.94 36 HIS B CA 1
ATOM 1510 C C . HIS B 1 36 ? 1.725 32.781 3.357 1 70.94 36 HIS B C 1
ATOM 1512 O O . HIS B 1 36 ? 1.509 32.312 4.484 1 70.94 36 HIS B O 1
ATOM 1518 N N . VAL B 1 37 ? 0.965 32.656 2.367 1 67.75 37 VAL B N 1
ATOM 1519 C CA . VAL B 1 37 ? -0.268 31.891 2.504 1 67.75 37 VAL B CA 1
ATOM 1520 C C . VAL B 1 37 ? 0.064 30.438 2.832 1 67.75 37 VAL B C 1
ATOM 1522 O O . VAL B 1 37 ? -0.571 29.828 3.697 1 67.75 37 VAL B O 1
ATOM 1525 N N . ALA B 1 38 ? 1.069 29.953 2.15 1 76.56 38 ALA B N 1
ATOM 1526 C CA . ALA B 1 38 ? 1.507 28.578 2.408 1 76.56 38 ALA B CA 1
ATOM 1527 C C . ALA B 1 38 ? 1.975 28.422 3.852 1 76.56 38 ALA B C 1
ATOM 1529 O O . ALA B 1 38 ? 1.676 27.406 4.496 1 76.56 38 ALA B O 1
ATOM 1530 N N . ASN B 1 39 ? 2.594 29.438 4.328 1 85.62 39 ASN B N 1
ATOM 1531 C CA . ASN B 1 39 ? 3.082 29.391 5.699 1 85.62 39 ASN B CA 1
ATOM 1532 C C . ASN B 1 39 ? 1.936 29.453 6.707 1 85.62 39 ASN B C 1
ATOM 1534 O O . ASN B 1 39 ? 1.954 28.734 7.715 1 85.62 39 ASN B O 1
ATOM 1538 N N . LEU B 1 40 ? 0.979 30.25 6.316 1 89.69 40 LEU B N 1
ATOM 1539 C CA . LEU B 1 40 ? -0.183 30.344 7.195 1 89.69 40 LEU B CA 1
ATOM 1540 C C . LEU B 1 40 ? -0.954 29.031 7.219 1 89.69 40 LEU B C 1
ATOM 1542 O O . LEU B 1 40 ? -1.43 28.609 8.273 1 89.69 40 LEU B O 1
ATOM 1546 N N . GLU B 1 41 ? -1.075 28.391 6.078 1 92.31 41 GLU B N 1
ATOM 1547 C CA . GLU B 1 41 ? -1.773 27.109 6.016 1 92.31 41 GLU B CA 1
ATOM 1548 C C . GLU B 1 41 ? -1.023 26.047 6.797 1 92.31 41 GLU B C 1
ATOM 1550 O O . GLU B 1 41 ? -1.637 25.234 7.496 1 92.31 41 GLU B O 1
ATOM 1555 N N . GLU B 1 42 ? 0.23 26.078 6.664 1 94.25 42 GLU B N 1
ATOM 1556 C CA . GLU B 1 42 ? 1.045 25.141 7.438 1 94.25 42 GLU B CA 1
ATOM 1557 C C . GLU B 1 42 ? 0.775 25.281 8.93 1 94.25 42 GLU B C 1
ATOM 1559 O O . GLU B 1 42 ? 0.599 24.281 9.633 1 94.25 42 GLU B O 1
ATOM 1564 N N . LYS B 1 43 ? 0.772 26.516 9.312 1 94.75 43 LYS B N 1
ATOM 1565 C CA . LYS B 1 43 ? 0.533 26.781 10.727 1 94.75 43 LYS B CA 1
ATOM 1566 C C . LYS B 1 43 ? -0.854 26.297 11.148 1 94.75 43 LYS B C 1
ATOM 1568 O O . LYS B 1 43 ? -1.02 25.75 12.234 1 94.75 43 LYS B O 1
ATOM 1573 N N . LEU B 1 44 ? -1.826 26.5 10.328 1 96.12 44 LEU B N 1
ATOM 1574 C CA . LEU B 1 44 ? -3.184 26.047 10.617 1 96.12 44 LEU B CA 1
ATOM 1575 C C . LEU B 1 44 ? -3.229 24.531 10.773 1 96.12 44 LEU B C 1
ATOM 1577 O O . LEU B 1 44 ? -3.881 24.016 11.688 1 96.12 44 LEU B O 1
ATOM 1581 N N . ILE B 1 45 ? -2.482 23.891 9.984 1 97.56 45 ILE B N 1
ATOM 1582 C CA . ILE B 1 45 ? -2.447 22.438 10.023 1 97.56 45 ILE B CA 1
ATOM 1583 C C . ILE B 1 45 ? -1.772 21.969 11.32 1 97.56 45 ILE B C 1
ATOM 1585 O O . ILE B 1 45 ? -2.26 21.062 11.984 1 97.56 45 ILE B O 1
ATOM 1589 N N . ILE B 1 46 ? -0.727 22.625 11.641 1 97.38 46 ILE B N 1
ATOM 1590 C CA . ILE B 1 46 ? -0.006 22.281 12.859 1 97.38 46 ILE B CA 1
ATOM 1591 C C . ILE B 1 46 ? -0.898 22.531 14.07 1 97.38 46 ILE B C 1
ATOM 1593 O O . ILE B 1 46 ? -0.979 21.688 14.977 1 97.38 46 ILE B O 1
ATOM 1597 N N . ASP B 1 47 ? -1.577 23.625 14.062 1 97.19 47 ASP B N 1
ATOM 1598 C CA . ASP B 1 47 ? -2.506 23.922 15.148 1 97.19 47 ASP B CA 1
ATOM 1599 C C . ASP B 1 47 ? -3.627 22.891 15.211 1 97.19 47 ASP B C 1
ATOM 1601 O O . ASP B 1 47 ? -4.074 22.516 16.297 1 97.19 47 ASP B O 1
ATOM 1605 N N . TRP B 1 48 ? -4.098 22.516 14.055 1 98.25 48 TRP B N 1
ATOM 1606 C CA . TRP B 1 48 ? -5.148 21.516 13.984 1 98.25 48 TRP B CA 1
ATOM 1607 C C . TRP B 1 48 ? -4.711 20.219 14.664 1 98.25 48 TRP B C 1
ATOM 1609 O O . TRP B 1 48 ? -5.453 19.656 15.469 1 98.25 48 TRP B O 1
ATOM 1619 N N . PHE B 1 49 ? -3.475 19.734 14.43 1 98.38 49 PHE B N 1
ATOM 1620 C CA . PHE B 1 49 ? -2.936 18.562 15.109 1 98.38 49 PHE B CA 1
ATOM 1621 C C . PHE B 1 49 ? -2.875 18.781 16.609 1 98.38 49 PHE B C 1
ATOM 1623 O O . PHE B 1 49 ? -3.141 17.875 17.391 1 98.38 49 PHE B O 1
ATOM 1630 N N . GLY B 1 50 ? -2.594 20 16.922 1 98.31 50 GLY B N 1
ATOM 1631 C CA . GLY B 1 50 ? -2.527 20.359 18.328 1 98.31 50 GLY B CA 1
ATOM 1632 C C . GLY B 1 50 ? -3.846 20.172 19.062 1 98.31 50 GLY B C 1
ATOM 1633 O O . GLY B 1 50 ? -3.865 19.812 20.234 1 98.31 50 GLY B O 1
ATOM 1634 N N . ARG B 1 51 ? -4.93 20.359 18.375 1 97.38 51 ARG B N 1
ATOM 1635 C CA . ARG B 1 51 ? -6.254 20.172 18.953 1 97.38 51 ARG B CA 1
ATOM 1636 C C . ARG B 1 51 ? -6.469 18.734 19.391 1 97.38 51 ARG B C 1
ATOM 1638 O O . ARG B 1 51 ? -7.316 18.453 20.234 1 97.38 51 ARG B O 1
ATOM 1645 N N . PHE B 1 52 ? -5.727 17.906 18.891 1 97.88 52 PHE B N 1
ATOM 1646 C CA . PHE B 1 52 ? -5.852 16.484 19.234 1 97.88 52 PHE B CA 1
ATOM 1647 C C . PHE B 1 52 ? -4.711 16.047 20.141 1 97.88 52 PHE B C 1
ATOM 1649 O O . PHE B 1 52 ? -4.535 14.859 20.391 1 97.88 52 PHE B O 1
ATOM 1656 N N . GLY B 1 53 ? -3.889 17 20.5 1 98 53 GLY B N 1
ATOM 1657 C CA . GLY B 1 53 ? -2.797 16.719 21.422 1 98 53 GLY B CA 1
ATOM 1658 C C . GLY B 1 53 ? -1.561 16.172 20.734 1 98 53 GLY B C 1
ATOM 1659 O O . GLY B 1 53 ? -0.752 15.477 21.344 1 98 53 GLY B O 1
ATOM 1660 N N . ILE B 1 54 ? -1.442 16.422 19.469 1 98.44 54 ILE B N 1
ATOM 1661 C CA . ILE B 1 54 ? -0.32 15.914 18.688 1 98.44 54 ILE B CA 1
ATOM 1662 C C . ILE B 1 54 ? 0.625 17.062 18.344 1 98.44 54 ILE B C 1
ATOM 1664 O O . ILE B 1 54 ? 0.2 18.078 17.781 1 98.44 54 ILE B O 1
ATOM 1668 N N . GLU B 1 55 ? 1.866 16.859 18.703 1 97.81 55 GLU B N 1
ATOM 1669 C CA . GLU B 1 55 ? 2.889 17.844 18.375 1 97.81 55 GLU B CA 1
ATOM 1670 C C . GLU B 1 55 ? 3.559 17.531 17.047 1 97.81 55 GLU B C 1
ATOM 1672 O O . GLU B 1 55 ? 3.955 16.391 16.797 1 97.81 55 GLU B O 1
ATOM 1677 N N . VAL B 1 56 ? 3.627 18.531 16.203 1 97.88 56 VAL B N 1
ATOM 1678 C CA . VAL B 1 56 ? 4.254 18.359 14.891 1 97.88 56 VAL B CA 1
ATOM 1679 C C . VAL B 1 56 ? 5.531 19.188 14.82 1 97.88 56 VAL B C 1
ATOM 1681 O O . VAL B 1 56 ? 5.523 20.391 15.125 1 97.88 56 VAL B O 1
ATOM 1684 N N . GLY B 1 57 ? 6.648 18.531 14.547 1 96 57 GLY B N 1
ATOM 1685 C CA . GLY B 1 57 ? 7.902 19.25 14.328 1 96 57 GLY B CA 1
ATOM 1686 C C . GLY B 1 57 ? 7.949 19.969 13 1 96 57 GLY B C 1
ATOM 1687 O O . GLY B 1 57 ? 7.043 20.734 12.672 1 96 57 GLY B O 1
ATOM 1688 N N . ASP B 1 58 ? 9.055 19.75 12.25 1 95.25 58 ASP B N 1
ATOM 1689 C CA . ASP B 1 58 ? 9.18 20.312 10.906 1 95.25 58 ASP B CA 1
ATOM 1690 C C . ASP B 1 58 ? 8.117 19.75 9.969 1 95.25 58 ASP B C 1
ATOM 1692 O O . ASP B 1 58 ? 7.949 18.531 9.883 1 95.25 58 ASP B O 1
ATOM 1696 N N . PHE B 1 59 ? 7.414 20.672 9.297 1 94.88 59 PHE B N 1
ATOM 1697 C CA . PHE B 1 59 ? 6.262 20.297 8.484 1 94.88 59 PHE B CA 1
ATOM 1698 C C . PHE B 1 59 ? 6.668 19.312 7.398 1 94.88 59 PHE B C 1
ATOM 1700 O O . PHE B 1 59 ? 5.953 18.344 7.133 1 94.88 59 PHE B O 1
ATOM 1707 N N . LYS B 1 60 ? 7.828 19.469 6.781 1 94 60 LYS B N 1
ATOM 1708 C CA . LYS B 1 60 ? 8.258 18.672 5.641 1 94 60 LYS B CA 1
ATOM 1709 C C . LYS B 1 60 ? 8.688 17.281 6.082 1 94 60 LYS B C 1
ATOM 1711 O O . LYS B 1 60 ? 8.469 16.297 5.367 1 94 60 LYS B O 1
ATOM 1716 N N . THR B 1 61 ? 9.188 17.156 7.355 1 95.5 61 THR B N 1
ATOM 1717 C CA . THR B 1 61 ? 9.852 15.914 7.742 1 95.5 61 THR B CA 1
ATOM 1718 C C . THR B 1 61 ? 9.023 15.141 8.766 1 95.5 61 THR B C 1
ATOM 1720 O O . THR B 1 61 ? 9.188 13.93 8.922 1 95.5 61 THR B O 1
ATOM 1723 N N . SER B 1 62 ? 8.047 15.797 9.375 1 97.44 62 SER B N 1
ATOM 1724 C CA . SER B 1 62 ? 7.332 15.188 10.492 1 97.44 62 SER B CA 1
ATOM 1725 C C . SER B 1 62 ? 6.348 14.125 10.008 1 97.44 62 SER B C 1
ATOM 1727 O O . SER B 1 62 ? 5.984 13.219 10.766 1 97.44 62 SER B O 1
ATOM 1729 N N . PHE B 1 63 ? 5.984 14.125 8.711 1 98.31 63 PHE B N 1
ATOM 1730 C CA . PHE B 1 63 ? 4.91 13.25 8.242 1 98.31 63 PHE B CA 1
ATOM 1731 C C . PHE B 1 63 ? 5.469 12.117 7.387 1 98.31 63 PHE B C 1
ATOM 1733 O O . PHE B 1 63 ? 4.715 11.273 6.906 1 98.31 63 PHE B O 1
ATOM 1740 N N . ASN B 1 64 ? 6.797 11.977 7.289 1 97.69 64 ASN B N 1
ATOM 1741 C CA . ASN B 1 64 ? 7.453 11.18 6.254 1 97.69 64 ASN B CA 1
ATOM 1742 C C . ASN B 1 64 ? 7.203 9.688 6.445 1 97.69 64 ASN B C 1
ATOM 1744 O O . ASN B 1 64 ? 7.371 8.906 5.512 1 97.69 64 ASN B O 1
ATOM 1748 N N . ASP B 1 65 ? 6.789 9.312 7.637 1 97.69 65 ASP B N 1
ATOM 1749 C CA . ASP B 1 65 ? 6.574 7.887 7.859 1 97.69 65 ASP B CA 1
ATOM 1750 C C . ASP B 1 65 ? 5.09 7.574 8.039 1 97.69 65 ASP B C 1
ATOM 1752 O O . ASP B 1 65 ? 4.719 6.438 8.344 1 97.69 65 ASP B O 1
ATOM 1756 N N . GLY B 1 66 ? 4.238 8.562 7.883 1 98.44 66 GLY B N 1
ATOM 1757 C CA . GLY B 1 66 ? 2.793 8.391 7.891 1 98.44 66 GLY B CA 1
ATOM 1758 C C . GLY B 1 66 ? 2.221 8.203 9.281 1 98.44 66 GLY B C 1
ATOM 1759 O O . GLY B 1 66 ? 1.006 8.281 9.477 1 98.44 66 GLY B O 1
ATOM 1760 N N . LEU B 1 67 ? 3.059 8.047 10.328 1 98.19 67 LEU B N 1
ATOM 1761 C CA . LEU B 1 67 ? 2.596 7.617 11.648 1 98.19 67 LEU B CA 1
ATOM 1762 C C . LEU B 1 67 ? 1.811 8.727 12.336 1 98.19 67 LEU B C 1
ATOM 1764 O O . LEU B 1 67 ? 0.788 8.469 12.969 1 98.19 67 LEU B O 1
ATOM 1768 N N . LEU B 1 68 ? 2.221 9.969 12.195 1 98.5 68 LEU B N 1
ATOM 1769 C CA . LEU B 1 68 ? 1.488 11.078 12.805 1 98.5 68 LEU B CA 1
ATOM 1770 C C . LEU B 1 68 ? 0.106 11.227 12.18 1 98.5 68 LEU B C 1
ATOM 1772 O O . LEU B 1 68 ? -0.862 11.547 12.867 1 98.5 68 LEU B O 1
ATOM 1776 N N . ILE B 1 69 ? 0.041 10.961 10.906 1 98.81 69 ILE B N 1
ATOM 1777 C CA . ILE B 1 69 ? -1.229 11.039 10.195 1 98.81 69 ILE B CA 1
ATOM 1778 C C . ILE B 1 69 ? -2.166 9.938 10.672 1 98.81 69 ILE B C 1
ATOM 1780 O O . ILE B 1 69 ? -3.344 10.188 10.945 1 98.81 69 ILE B O 1
ATOM 1784 N N . CYS B 1 70 ? -1.635 8.805 10.82 1 98.69 70 CYS B N 1
ATOM 1785 C CA . CYS B 1 70 ? -2.418 7.699 11.359 1 98.69 70 CYS B CA 1
ATOM 1786 C C . CYS B 1 70 ? -2.922 8.023 12.766 1 98.69 70 CYS B C 1
ATOM 1788 O O . CYS B 1 70 ? -4.066 7.719 13.102 1 98.69 70 CYS B O 1
ATOM 1790 N N . GLN B 1 71 ? -2.096 8.648 13.555 1 98.56 71 GLN B N 1
ATOM 1791 C CA . GLN B 1 71 ? -2.469 8.992 14.922 1 98.56 71 GLN B CA 1
ATOM 1792 C C . GLN B 1 71 ? -3.676 9.93 14.945 1 98.56 71 GLN B C 1
ATOM 1794 O O . GLN B 1 71 ? -4.629 9.703 15.695 1 98.56 71 GLN B O 1
ATOM 1799 N N . VAL B 1 72 ? -3.623 10.984 14.125 1 98.75 72 VAL B N 1
ATOM 1800 C CA . VAL B 1 72 ? -4.723 11.938 14.156 1 98.75 72 VAL B CA 1
ATOM 1801 C C . VAL B 1 72 ? -6 11.281 13.633 1 98.75 72 VAL B C 1
ATOM 1803 O O . VAL B 1 72 ? -7.086 11.508 14.172 1 98.75 72 VAL B O 1
ATOM 1806 N N . ILE B 1 73 ? -5.887 10.453 12.625 1 98.56 73 ILE B N 1
ATOM 1807 C CA . ILE B 1 73 ? -7.047 9.75 12.078 1 98.56 73 ILE B CA 1
ATOM 1808 C C . ILE B 1 73 ? -7.652 8.844 13.141 1 98.56 73 ILE B C 1
ATOM 1810 O O . ILE B 1 73 ? -8.875 8.797 13.305 1 98.56 73 ILE B O 1
ATOM 1814 N N . ASP B 1 74 ? -6.801 8.195 13.859 1 98.25 74 ASP B N 1
ATOM 1815 C CA . ASP B 1 74 ? -7.27 7.273 14.891 1 98.25 74 ASP B CA 1
ATOM 1816 C C . ASP B 1 74 ? -7.941 8.031 16.031 1 98.25 74 ASP B C 1
ATOM 1818 O O . ASP B 1 74 ? -8.82 7.488 16.719 1 98.25 74 ASP B O 1
ATOM 1822 N N . LYS B 1 75 ? -7.504 9.258 16.281 1 98 75 LYS B N 1
ATOM 1823 C CA . LYS B 1 75 ? -8.148 10.086 17.297 1 98 75 LYS B CA 1
ATOM 1824 C C . LYS B 1 75 ? -9.516 10.57 16.828 1 98 75 LYS B C 1
ATOM 1826 O O . LYS B 1 75 ? -10.453 10.68 17.625 1 98 75 LYS B O 1
ATOM 1831 N N . ILE B 1 76 ? -9.641 10.852 15.609 1 97.56 76 ILE B N 1
ATOM 1832 C CA . ILE B 1 76 ? -10.883 11.344 15.023 1 97.56 76 ILE B CA 1
ATOM 1833 C C . ILE B 1 76 ? -11.883 10.195 14.914 1 97.56 76 ILE B C 1
ATOM 1835 O O . ILE B 1 76 ? -13.055 10.359 15.258 1 97.56 76 ILE B O 1
ATOM 1839 N N . LYS B 1 77 ? -11.43 9.078 14.391 1 97.12 77 LYS B N 1
ATOM 1840 C CA . LYS B 1 77 ? -12.25 7.887 14.219 1 97.12 77 LYS B CA 1
ATOM 1841 C C . LYS B 1 77 ? -11.508 6.633 14.672 1 97.12 77 LYS B C 1
ATOM 1843 O O . LYS B 1 77 ? -10.93 5.918 13.852 1 97.12 77 LYS B O 1
ATOM 1848 N N . PRO B 1 78 ? -11.68 6.309 15.938 1 96.5 78 PRO B N 1
ATOM 1849 C CA . PRO B 1 78 ? -10.938 5.18 16.5 1 96.5 78 PRO B CA 1
ATOM 1850 C C . PRO B 1 78 ? -11.273 3.852 15.82 1 96.5 78 PRO B C 1
ATOM 1852 O O . PRO B 1 78 ? -12.43 3.611 15.461 1 96.5 78 PRO B O 1
ATOM 1855 N N . GLY B 1 79 ? -10.336 2.998 15.547 1 93.75 79 GLY B N 1
ATOM 1856 C CA . GLY B 1 79 ? -10.555 1.649 15.055 1 93.75 79 GLY B CA 1
ATOM 1857 C C . GLY B 1 79 ? -10.336 1.521 13.555 1 93.75 79 GLY B C 1
ATOM 1858 O O . GLY B 1 79 ? -10.352 0.415 13.016 1 93.75 79 GLY B O 1
ATOM 1859 N N . VAL B 1 80 ? -10.141 2.676 12.953 1 92.94 80 VAL B N 1
ATOM 1860 C CA . VAL B 1 80 ? -10.008 2.631 11.5 1 92.94 80 VAL B CA 1
ATOM 1861 C C . VAL B 1 80 ? -8.57 2.283 11.117 1 92.94 80 VAL B C 1
ATOM 1863 O O . VAL B 1 80 ? -8.32 1.75 10.031 1 92.94 80 VAL B O 1
ATOM 1866 N N . ILE B 1 81 ? -7.676 2.586 11.984 1 95.81 81 ILE B N 1
ATOM 1867 C CA . ILE B 1 81 ? -6.266 2.295 11.734 1 95.81 81 ILE B CA 1
ATOM 1868 C C . ILE B 1 81 ? -5.922 0.915 12.297 1 95.81 81 ILE B C 1
ATOM 1870 O O . ILE B 1 81 ? -6.125 0.648 13.477 1 95.81 81 ILE B O 1
ATOM 1874 N N . ASN B 1 82 ? -5.492 0.004 11.414 1 93.19 82 ASN B N 1
ATOM 1875 C CA . ASN B 1 82 ? -4.906 -1.254 11.867 1 93.19 82 ASN B CA 1
ATOM 1876 C C . ASN B 1 82 ? -3.408 -1.112 12.133 1 93.19 82 ASN B C 1
ATOM 1878 O O . ASN B 1 82 ? -2.594 -1.334 11.234 1 93.19 82 ASN B O 1
ATOM 1882 N N . TRP B 1 83 ? -3.051 -0.851 13.281 1 94.44 83 TRP B N 1
ATOM 1883 C CA . TRP B 1 83 ? -1.691 -0.485 13.656 1 94.44 83 TRP B CA 1
ATOM 1884 C C . TRP B 1 83 ? -0.728 -1.642 13.414 1 94.44 83 TRP B C 1
ATOM 1886 O O . TRP B 1 83 ? 0.481 -1.433 13.281 1 94.44 83 TRP B O 1
ATOM 1896 N N . SER B 1 84 ? -1.245 -2.883 13.273 1 89.69 84 SER B N 1
ATOM 1897 C CA . SER B 1 84 ? -0.384 -4.035 13.023 1 89.69 84 SER B CA 1
ATOM 1898 C C . SER B 1 84 ? 0.189 -4.008 11.609 1 89.69 84 SER B C 1
ATOM 1900 O O . SER B 1 84 ? 1.165 -4.699 11.32 1 89.69 84 SER B O 1
ATOM 1902 N N . MET B 1 85 ? -0.365 -3.125 10.781 1 92.62 85 MET B N 1
ATOM 1903 C CA . MET B 1 85 ? 0.058 -3.049 9.383 1 92.62 85 MET B CA 1
ATOM 1904 C C . MET B 1 85 ? 1.079 -1.935 9.188 1 92.62 85 MET B C 1
ATOM 1906 O O . MET B 1 85 ? 1.465 -1.636 8.055 1 92.62 85 MET B O 1
ATOM 1910 N N . PHE B 1 86 ? 1.496 -1.294 10.297 1 95.56 86 PHE B N 1
ATOM 1911 C CA . PHE B 1 86 ? 2.443 -0.189 10.211 1 95.56 86 PHE B CA 1
ATOM 1912 C C . PHE B 1 86 ? 3.732 -0.523 10.953 1 95.56 86 PHE B C 1
ATOM 1914 O O . PHE B 1 86 ? 3.693 -1.004 12.086 1 95.56 86 PHE B O 1
ATOM 1921 N N . ALA B 1 87 ? 4.758 -0.245 10.242 1 94.69 87 ALA B N 1
ATOM 1922 C CA . ALA B 1 87 ? 6.051 -0.349 10.914 1 94.69 87 ALA B CA 1
ATOM 1923 C C . ALA B 1 87 ? 6.246 0.792 11.906 1 94.69 87 ALA B C 1
ATOM 1925 O O . ALA B 1 87 ? 5.859 1.931 11.641 1 94.69 87 ALA B O 1
ATOM 1926 N N . ARG B 1 88 ? 6.859 0.44 13.039 1 94.31 88 ARG B N 1
ATOM 1927 C CA . ARG B 1 88 ? 7.168 1.429 14.07 1 94.31 88 ARG B CA 1
ATOM 1928 C C . ARG B 1 88 ? 8.641 1.363 14.461 1 94.31 88 ARG B C 1
ATOM 1930 O O . ARG B 1 88 ? 9.258 0.296 14.414 1 94.31 88 ARG B O 1
ATOM 1937 N N . PRO B 1 89 ? 9.172 2.559 14.82 1 92.56 89 PRO B N 1
ATOM 1938 C CA . PRO B 1 89 ? 10.539 2.521 15.328 1 92.56 89 PRO B CA 1
ATOM 1939 C C . PRO B 1 89 ? 10.68 1.681 16.594 1 92.56 89 PRO B C 1
ATOM 1941 O O . PRO B 1 89 ? 9.789 1.689 17.453 1 92.56 89 PRO B O 1
ATOM 1944 N N . LYS B 1 90 ? 11.734 0.799 16.516 1 87.25 90 LYS B N 1
ATOM 1945 C CA . LYS B 1 90 ? 11.984 -0.062 17.672 1 87.25 90 LYS B CA 1
ATOM 1946 C C . LYS B 1 90 ? 13.445 0.023 18.109 1 87.25 90 LYS B C 1
ATOM 1948 O O . LYS B 1 90 ? 14.352 0.074 17.266 1 87.25 90 LYS B O 1
ATOM 1953 N N . ASN B 1 91 ? 13.586 0.023 19.484 1 89.75 91 ASN B N 1
ATOM 1954 C CA . ASN B 1 91 ? 14.906 -0.065 20.094 1 89.75 91 ASN B CA 1
ATOM 1955 C C . ASN B 1 91 ? 15.828 1.047 19.594 1 89.75 91 ASN B C 1
ATOM 1957 O O . ASN B 1 91 ? 16.984 0.795 19.266 1 89.75 91 ASN B O 1
ATOM 1961 N N . GLY B 1 92 ? 15.359 2.236 19.406 1 87 92 GLY B N 1
ATOM 1962 C CA . GLY B 1 92 ? 16.172 3.381 19.016 1 87 92 GLY B CA 1
ATOM 1963 C C . GLY B 1 92 ? 16.484 3.395 17.531 1 87 92 GLY B C 1
ATOM 1964 O O . GLY B 1 92 ? 17.234 4.254 17.062 1 87 92 GLY B O 1
ATOM 1965 N N . ARG B 1 93 ? 15.906 2.41 16.812 1 89.56 93 ARG B N 1
ATOM 1966 C CA . ARG B 1 93 ? 16.172 2.375 15.367 1 89.56 93 ARG B CA 1
ATOM 1967 C C . ARG B 1 93 ? 15.039 3.053 14.594 1 89.56 93 ARG B C 1
ATOM 1969 O O . ARG B 1 93 ? 13.867 2.736 14.797 1 89.56 93 ARG B O 1
ATOM 1976 N N . SER B 1 94 ? 15.523 4.004 13.711 1 91.81 94 SER B N 1
ATOM 1977 C CA . SER B 1 94 ? 14.555 4.684 12.852 1 91.81 94 SER B CA 1
ATOM 1978 C C . SER B 1 94 ? 14.086 3.773 11.727 1 91.81 94 SER B C 1
ATOM 1980 O O . SER B 1 94 ? 14.727 2.76 11.43 1 91.81 94 SER B O 1
ATOM 1982 N N . LEU B 1 95 ? 12.961 4.137 11.141 1 94.5 95 LEU B N 1
ATOM 1983 C CA . LEU B 1 95 ? 12.453 3.393 9.992 1 94.5 95 LEU B CA 1
ATOM 1984 C C . LEU B 1 95 ? 13.344 3.611 8.773 1 94.5 95 LEU B C 1
ATOM 1986 O O . LEU B 1 95 ? 13.805 4.73 8.523 1 94.5 95 LEU B O 1
ATOM 1990 N N . ASN B 1 96 ? 13.586 2.484 8.078 1 91.56 96 ASN B N 1
ATOM 1991 C CA . ASN B 1 96 ? 14.289 2.658 6.812 1 91.56 96 ASN B CA 1
ATOM 1992 C C . ASN B 1 96 ? 13.359 3.154 5.711 1 91.56 96 ASN B C 1
ATOM 1994 O O . ASN B 1 96 ? 12.172 3.371 5.953 1 91.56 96 ASN B O 1
ATOM 1998 N N . ILE B 1 97 ? 13.906 3.43 4.609 1 89.69 97 ILE B N 1
ATOM 1999 C CA . ILE B 1 97 ? 13.172 4.066 3.523 1 89.69 97 ILE B CA 1
ATOM 2000 C C . ILE B 1 97 ? 12.023 3.168 3.078 1 89.69 97 ILE B C 1
ATOM 2002 O O . ILE B 1 97 ? 10.93 3.652 2.764 1 89.69 97 ILE B O 1
ATOM 2006 N N . PHE B 1 98 ? 12.203 1.944 3.021 1 89.5 98 PHE B N 1
ATOM 2007 C CA . PHE B 1 98 ? 11.164 1.021 2.582 1 89.5 98 PHE B CA 1
ATOM 2008 C C . PHE B 1 98 ? 10.016 0.978 3.586 1 89.5 98 PHE B C 1
ATOM 2010 O O . PHE B 1 98 ? 8.852 1.044 3.203 1 89.5 98 PHE B O 1
ATOM 2017 N N . GLN B 1 99 ? 10.352 0.917 4.836 1 93.12 99 GLN B N 1
ATOM 2018 C CA . GLN B 1 99 ? 9.328 0.902 5.879 1 93.12 99 GLN B CA 1
ATOM 2019 C C . GLN B 1 99 ? 8.477 2.17 5.836 1 93.12 99 GLN B C 1
ATOM 2021 O O . GLN B 1 99 ? 7.254 2.105 5.934 1 93.12 99 GLN B O 1
ATOM 2026 N N . ARG B 1 100 ? 9.172 3.289 5.629 1 96.12 100 ARG B N 1
ATOM 2027 C CA . ARG B 1 100 ? 8.453 4.559 5.535 1 96.12 100 ARG B CA 1
ATOM 2028 C C . ARG B 1 100 ? 7.508 4.566 4.34 1 96.12 100 ARG B C 1
ATOM 2030 O O . ARG B 1 100 ? 6.336 4.934 4.469 1 96.12 100 ARG B O 1
ATOM 2037 N N . ARG B 1 101 ? 7.961 4.133 3.273 1 94.81 101 ARG B N 1
ATOM 2038 C CA . ARG B 1 101 ? 7.156 4.109 2.055 1 94.81 101 ARG B CA 1
ATOM 2039 C C . ARG B 1 101 ? 5.98 3.15 2.193 1 94.81 101 ARG B C 1
ATOM 2041 O O . ARG B 1 101 ? 4.863 3.467 1.782 1 94.81 101 ARG B O 1
ATOM 2048 N N . THR B 1 102 ? 6.242 2.004 2.736 1 93.88 102 THR B N 1
ATOM 2049 C CA . THR B 1 102 ? 5.191 1.013 2.922 1 93.88 102 THR B CA 1
ATOM 2050 C C . THR B 1 102 ? 4.117 1.534 3.875 1 93.88 102 THR B C 1
ATOM 2052 O O . THR B 1 102 ? 2.922 1.41 3.602 1 93.88 102 THR B O 1
ATOM 2055 N N . ASN B 1 103 ? 4.602 2.129 4.996 1 97.19 103 ASN B N 1
ATOM 2056 C CA . ASN B 1 103 ? 3.641 2.781 5.883 1 97.19 103 ASN B CA 1
ATOM 2057 C C . ASN B 1 103 ? 2.742 3.75 5.117 1 97.19 103 ASN B C 1
ATOM 2059 O O . ASN B 1 103 ? 1.518 3.699 5.246 1 97.19 103 ASN B O 1
ATOM 2063 N N . CYS B 1 104 ? 3.318 4.551 4.289 1 98.06 104 CYS B N 1
ATOM 2064 C CA . CYS B 1 104 ? 2.57 5.57 3.564 1 98.06 104 CYS B CA 1
ATOM 2065 C C . CYS B 1 104 ? 1.665 4.941 2.512 1 98.06 104 CYS B C 1
ATOM 2067 O O . CYS B 1 104 ? 0.577 5.453 2.24 1 98.06 104 CYS B O 1
ATOM 2069 N N . THR B 1 105 ? 2.154 3.867 1.991 1 96.25 105 THR B N 1
ATOM 2070 C CA . THR B 1 105 ? 1.316 3.133 1.05 1 96.25 105 THR B CA 1
ATOM 2071 C C . THR B 1 105 ? 0.062 2.605 1.74 1 96.25 105 THR B C 1
ATOM 2073 O O . THR B 1 105 ? -1.05 2.777 1.235 1 96.25 105 THR B O 1
ATOM 2076 N N . VAL B 1 106 ? 0.2 2.027 2.859 1 96.25 106 VAL B N 1
ATOM 2077 C CA . VAL B 1 106 ? -0.928 1.51 3.627 1 96.25 106 VAL B CA 1
ATOM 2078 C C . VAL B 1 106 ? -1.834 2.662 4.055 1 96.25 106 VAL B C 1
ATOM 2080 O O . VAL B 1 106 ? -3.061 2.553 3.99 1 96.25 106 VAL B O 1
ATOM 2083 N N . LEU B 1 107 ? -1.225 3.76 4.457 1 97.88 107 LEU B N 1
ATOM 2084 C CA . LEU B 1 107 ? -1.972 4.945 4.855 1 97.88 107 LEU B CA 1
ATOM 2085 C C . LEU B 1 107 ? -2.848 5.449 3.715 1 97.88 107 LEU B C 1
ATOM 2087 O O . LEU B 1 107 ? -4.031 5.73 3.912 1 97.88 107 LEU B O 1
ATOM 2091 N N . VAL B 1 108 ? -2.314 5.566 2.557 1 96.81 108 VAL B N 1
ATOM 2092 C CA . VAL B 1 108 ? -3.053 6.059 1.397 1 96.81 108 VAL B CA 1
ATOM 2093 C C . VAL B 1 108 ? -4.23 5.133 1.104 1 96.81 108 VAL B C 1
ATOM 2095 O O . VAL B 1 108 ? -5.348 5.598 0.853 1 96.81 108 VAL B O 1
ATOM 2098 N N . GLU B 1 109 ? -3.955 3.854 1.197 1 94.06 109 GLU B N 1
ATOM 2099 C CA . GLU B 1 109 ? -5.039 2.893 1.036 1 94.06 109 GLU B CA 1
ATOM 2100 C C . GLU B 1 109 ? -6.117 3.09 2.102 1 94.06 109 GLU B C 1
ATOM 2102 O O . GLU B 1 109 ? -7.309 3.078 1.796 1 94.06 109 GLU B O 1
ATOM 2107 N N . THR B 1 110 ? -5.785 3.289 3.268 1 95.62 110 THR B N 1
ATOM 2108 C CA . THR B 1 110 ? -6.707 3.467 4.383 1 95.62 110 THR B CA 1
ATOM 2109 C C . THR B 1 110 ? -7.57 4.711 4.176 1 95.62 110 THR B C 1
ATOM 2111 O O . THR B 1 110 ? -8.797 4.652 4.312 1 95.62 110 THR B O 1
ATOM 2114 N N . VAL B 1 111 ? -6.918 5.781 3.773 1 96.81 111 VAL B N 1
ATOM 2115 C CA . VAL B 1 111 ? -7.641 7.039 3.615 1 96.81 111 VAL B CA 1
ATOM 2116 C C . VAL B 1 111 ? -8.633 6.926 2.461 1 96.81 111 VAL B C 1
ATOM 2118 O O . VAL B 1 111 ? -9.727 7.496 2.514 1 96.81 111 VAL B O 1
ATOM 2121 N N . GLN B 1 112 ? -8.266 6.176 1.48 1 93.81 112 GLN B N 1
ATOM 2122 C CA . GLN B 1 112 ? -9.188 5.949 0.371 1 93.81 112 GLN B CA 1
ATOM 2123 C C . GLN B 1 112 ? -10.43 5.191 0.832 1 93.81 112 GLN B C 1
ATOM 2125 O O . GLN B 1 112 ? -11.539 5.496 0.403 1 93.81 112 GLN B O 1
ATOM 2130 N N . THR B 1 113 ? -10.242 4.277 1.694 1 91.69 113 THR B N 1
ATOM 2131 C CA . THR B 1 113 ? -11.367 3.5 2.195 1 91.69 113 THR B CA 1
ATOM 2132 C C . THR B 1 113 ? -12.273 4.363 3.07 1 91.69 113 THR B C 1
ATOM 2134 O O . THR B 1 113 ? -13.43 4.012 3.32 1 91.69 113 THR B O 1
ATOM 2137 N N . LEU B 1 114 ? -11.766 5.488 3.523 1 94.25 114 LEU B N 1
ATOM 2138 C CA . LEU B 1 114 ? -12.539 6.418 4.34 1 94.25 114 LEU B CA 1
ATOM 2139 C C . LEU B 1 114 ? -13.32 7.391 3.461 1 94.25 114 LEU B C 1
ATOM 2141 O O . LEU B 1 114 ? -14.078 8.219 3.967 1 94.25 114 LEU B O 1
ATOM 2145 N N . GLY B 1 115 ? -13.078 7.316 2.193 1 93.94 115 GLY B N 1
ATOM 2146 C CA . GLY B 1 115 ? -13.812 8.156 1.262 1 93.94 115 GLY B CA 1
ATOM 2147 C C . GLY B 1 115 ? -12.992 9.312 0.725 1 93.94 115 GLY B C 1
ATOM 2148 O O . GLY B 1 115 ? -13.492 10.133 -0.049 1 93.94 115 GLY B O 1
ATOM 2149 N N . LEU B 1 116 ? -11.773 9.383 1.129 1 95.62 116 LEU B N 1
ATOM 2150 C CA . LEU B 1 116 ? -10.891 10.422 0.627 1 95.62 116 LEU B CA 1
ATOM 2151 C C . LEU B 1 116 ? -10.164 9.961 -0.631 1 95.62 116 LEU B C 1
ATOM 2153 O O . LEU B 1 116 ? -8.938 9.828 -0.63 1 95.62 116 LEU B O 1
ATOM 2157 N N . THR B 1 117 ? -10.875 9.797 -1.707 1 90.62 117 THR B N 1
ATOM 2158 C CA . THR B 1 117 ? -10.375 9.164 -2.92 1 90.62 117 THR B CA 1
ATOM 2159 C C . THR B 1 117 ? -9.875 10.211 -3.914 1 90.62 117 THR B C 1
ATOM 2161 O O . THR B 1 117 ? -9.164 9.883 -4.863 1 90.62 117 THR B O 1
ATOM 2164 N N . ASN B 1 118 ? -10.117 11.5 -3.697 1 91.88 118 ASN B N 1
ATOM 2165 C CA . ASN B 1 118 ? -9.828 12.531 -4.691 1 91.88 118 ASN B CA 1
ATOM 2166 C C . ASN B 1 118 ? -8.711 13.461 -4.227 1 91.88 118 ASN B C 1
ATOM 2168 O O . ASN B 1 118 ? -8.609 14.594 -4.684 1 91.88 118 ASN B O 1
ATOM 2172 N N . THR B 1 119 ? -7.926 13.008 -3.367 1 94.62 119 THR B N 1
ATOM 2173 C CA . THR B 1 119 ? -6.922 13.914 -2.807 1 94.62 119 THR B CA 1
ATOM 2174 C C . THR B 1 119 ? -5.75 14.078 -3.768 1 94.62 119 THR B C 1
ATOM 2176 O O . THR B 1 119 ? -5.062 15.102 -3.74 1 94.62 119 THR B O 1
ATOM 2179 N N . GLY B 1 120 ? -5.449 13.07 -4.551 1 95.12 120 GLY B N 1
ATOM 2180 C CA . GLY B 1 120 ? -4.312 13.102 -5.457 1 95.12 120 GLY B CA 1
ATOM 2181 C C . GLY B 1 120 ? -2.994 12.797 -4.773 1 95.12 120 GLY B C 1
ATOM 2182 O O . GLY B 1 120 ? -1.948 12.75 -5.422 1 95.12 120 GLY B O 1
ATOM 2183 N N . ILE B 1 121 ? -3.025 12.555 -3.504 1 97.19 121 ILE B N 1
ATOM 2184 C CA . ILE B 1 121 ? -1.779 12.352 -2.773 1 97.19 121 ILE B CA 1
ATOM 2185 C C . ILE B 1 121 ? -1.275 10.922 -3.004 1 97.19 121 ILE B C 1
ATOM 2187 O O . ILE B 1 121 ? -2.064 9.977 -3.031 1 97.19 121 ILE B O 1
ATOM 2191 N N . GLY B 1 122 ? 0.022 10.742 -3.174 1 96.06 122 GLY B N 1
ATOM 2192 C CA . GLY B 1 122 ? 0.666 9.438 -3.25 1 96.06 122 GLY B CA 1
ATOM 2193 C C . GLY B 1 122 ? 1.583 9.156 -2.074 1 96.06 122 GLY B C 1
ATOM 2194 O O . GLY B 1 122 ? 1.891 10.062 -1.29 1 96.06 122 GLY B O 1
ATOM 2195 N N . SER B 1 123 ? 1.978 7.93 -1.992 1 96 123 SER B N 1
ATOM 2196 C CA . SER B 1 12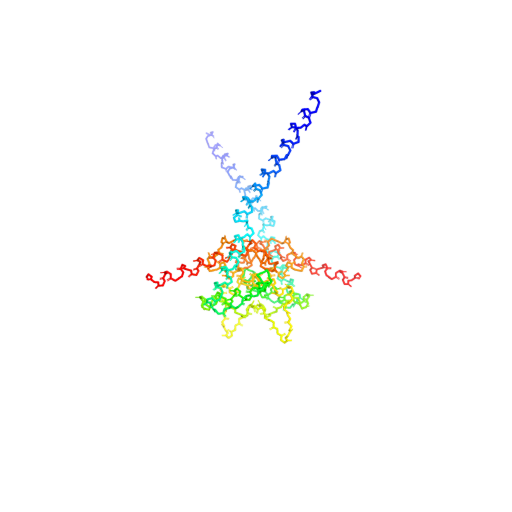3 ? 2.871 7.531 -0.909 1 96 123 SER B CA 1
ATOM 2197 C C . SER B 1 123 ? 4.18 8.312 -0.955 1 96 123 SER B C 1
ATOM 2199 O O . SER B 1 123 ? 4.684 8.75 0.081 1 96 123 SER B O 1
ATOM 2201 N N . GLN B 1 124 ? 4.605 8.562 -2.211 1 95 124 GLN B N 1
ATOM 2202 C CA . GLN B 1 124 ? 5.875 9.266 -2.365 1 95 124 GLN B CA 1
ATOM 2203 C C . GLN B 1 124 ? 5.75 10.727 -1.944 1 95 124 GLN B C 1
ATOM 2205 O O . GLN B 1 124 ? 6.699 11.305 -1.412 1 95 124 GLN B O 1
ATOM 2210 N N . ASP B 1 125 ? 4.621 11.367 -2.166 1 97.88 125 ASP B N 1
ATOM 2211 C CA . ASP B 1 125 ? 4.395 12.742 -1.733 1 97.88 125 ASP B CA 1
ATOM 2212 C C . ASP B 1 125 ? 4.551 12.875 -0.22 1 97.88 125 ASP B C 1
ATOM 2214 O O . ASP B 1 125 ? 5.125 13.859 0.265 1 97.88 125 ASP B O 1
ATOM 2218 N N . ILE B 1 126 ? 4.078 11.883 0.447 1 98.38 126 ILE B N 1
ATOM 2219 C CA . ILE B 1 126 ? 4.129 11.898 1.904 1 98.38 126 ILE B CA 1
ATOM 2220 C C . ILE B 1 126 ? 5.562 11.672 2.375 1 98.38 126 ILE B C 1
ATOM 2222 O O . ILE B 1 126 ? 6.102 12.461 3.156 1 98.38 126 ILE B O 1
ATOM 2226 N N . THR B 1 127 ? 6.234 10.68 1.807 1 97.69 127 THR B N 1
ATOM 2227 C CA . THR B 1 127 ? 7.574 10.305 2.248 1 97.69 127 THR B CA 1
ATOM 2228 C C . THR B 1 127 ? 8.578 11.406 1.918 1 97.69 127 THR B C 1
ATOM 2230 O O . THR B 1 127 ? 9.516 11.648 2.684 1 97.69 127 THR B O 1
ATOM 2233 N N . ASP B 1 128 ? 8.344 12.086 0.794 1 97.5 128 ASP B N 1
ATOM 2234 C CA . ASP B 1 128 ? 9.297 13.102 0.348 1 97.5 128 ASP B CA 1
ATOM 2235 C C . ASP B 1 128 ? 8.977 14.461 0.966 1 97.5 128 ASP B C 1
ATOM 2237 O O . ASP B 1 128 ? 9.75 15.406 0.84 1 97.5 128 ASP B O 1
ATOM 2241 N N . GLY B 1 129 ? 7.879 14.547 1.638 1 97.88 129 GLY B N 1
ATOM 2242 C CA . GLY B 1 129 ? 7.492 15.82 2.221 1 97.88 129 GLY B CA 1
ATOM 2243 C C . GLY B 1 129 ? 7.09 16.859 1.184 1 97.88 129 GLY B C 1
ATOM 2244 O O . GLY B 1 129 ? 7.488 18.016 1.272 1 97.88 129 GLY B O 1
ATOM 2245 N N . ASN B 1 130 ? 6.355 16.469 0.175 1 97.5 130 ASN B N 1
ATOM 2246 C CA . ASN B 1 130 ? 5.82 17.391 -0.819 1 97.5 130 ASN B CA 1
ATOM 2247 C C . ASN B 1 130 ? 4.789 18.344 -0.208 1 97.5 130 ASN B C 1
ATOM 2249 O O . ASN B 1 130 ? 3.615 17.984 -0.08 1 97.5 130 ASN B O 1
ATOM 2253 N N . VAL B 1 131 ? 5.23 19.516 0.048 1 96 131 VAL B N 1
ATOM 2254 C CA . VAL B 1 131 ? 4.449 20.469 0.837 1 96 131 VAL B CA 1
ATOM 2255 C C . VAL B 1 131 ? 3.135 20.781 0.124 1 96 131 VAL B C 1
ATOM 2257 O O . VAL B 1 131 ? 2.07 20.781 0.748 1 96 131 VAL B O 1
ATOM 2260 N N . LYS B 1 132 ? 3.24 20.938 -1.119 1 95.94 132 LYS B N 1
ATOM 2261 C CA . LYS B 1 132 ? 2.053 21.281 -1.896 1 95.94 132 LYS B CA 1
ATOM 2262 C C . LYS B 1 132 ? 0.993 20.188 -1.789 1 95.94 132 LYS B C 1
ATOM 2264 O O . LYS B 1 132 ? -0.172 20.484 -1.503 1 95.94 132 LYS B O 1
ATOM 2269 N N . MET B 1 133 ? 1.373 18.953 -1.93 1 97.94 133 MET B N 1
ATOM 2270 C CA . MET B 1 133 ? 0.429 17.828 -1.893 1 97.94 133 MET B CA 1
ATOM 2271 C C . MET B 1 133 ? -0.063 17.578 -0.47 1 97.94 133 MET B C 1
ATOM 2273 O O . MET B 1 133 ? -1.237 17.281 -0.261 1 97.94 133 MET B O 1
ATOM 2277 N N . LEU B 1 134 ? 0.82 17.781 0.452 1 98.12 134 LEU B N 1
ATOM 2278 C CA . LEU B 1 134 ? 0.444 17.609 1.851 1 98.12 134 LEU B CA 1
ATOM 2279 C C . LEU B 1 134 ? -0.597 18.641 2.271 1 98.12 134 LEU B C 1
ATOM 2281 O O . LEU B 1 134 ? -1.554 18.312 2.977 1 98.12 134 LEU B O 1
ATOM 2285 N N . MET B 1 135 ? -0.426 19.797 1.812 1 96.94 135 MET B N 1
ATOM 2286 C CA . MET B 1 135 ? -1.372 20.844 2.166 1 96.94 135 MET B CA 1
ATOM 2287 C C . MET B 1 135 ? -2.777 20.5 1.687 1 96.94 135 MET B C 1
ATOM 2289 O O . MET B 1 135 ? -3.738 20.578 2.455 1 96.94 135 MET B O 1
ATOM 2293 N N . GLY B 1 136 ? -2.809 20.156 0.438 1 97 136 GLY B N 1
ATOM 2294 C CA . GLY B 1 136 ? -4.098 19.75 -0.103 1 97 136 GLY B CA 1
ATOM 2295 C C . GLY B 1 136 ? -4.699 18.562 0.612 1 97 136 GLY B C 1
ATOM 2296 O O . GLY B 1 136 ? -5.895 18.547 0.91 1 97 136 GLY B O 1
ATOM 2297 N N . PHE B 1 137 ? -3.883 17.672 0.891 1 98.44 137 PHE B N 1
ATOM 2298 C CA . PHE B 1 137 ? -4.32 16.453 1.578 1 98.44 137 PHE B CA 1
ATOM 2299 C C . PHE B 1 137 ? -4.875 16.781 2.959 1 98.44 137 PHE B C 1
ATOM 2301 O O . PHE B 1 137 ? -5.949 16.312 3.332 1 98.44 137 PHE B O 1
ATOM 2308 N N . PHE B 1 138 ? -4.176 17.609 3.715 1 98.44 138 PHE B N 1
ATOM 2309 C CA . PHE B 1 138 ? -4.617 17.938 5.066 1 98.44 138 PHE B CA 1
ATOM 2310 C C . PHE B 1 138 ? -5.891 18.766 5.031 1 98.44 138 PHE B C 1
ATOM 2312 O O . PHE B 1 138 ? -6.762 18.609 5.887 1 98.44 138 PHE B O 1
ATOM 2319 N N . ARG B 1 139 ? -5.969 19.609 4.055 1 97.12 139 ARG B N 1
ATOM 2320 C CA . ARG B 1 139 ? -7.215 20.344 3.885 1 97.12 139 ARG B CA 1
ATOM 2321 C C . ARG B 1 139 ? -8.391 19.391 3.717 1 97.12 139 ARG B C 1
ATOM 2323 O O . ARG B 1 139 ? -9.43 19.547 4.363 1 97.12 139 ARG B O 1
ATOM 2330 N N . ALA B 1 140 ? -8.219 18.406 2.914 1 98.06 140 ALA B N 1
ATOM 2331 C CA . ALA B 1 140 ? -9.266 17.406 2.695 1 98.06 140 ALA B CA 1
ATOM 2332 C C . ALA B 1 140 ? -9.547 16.625 3.971 1 98.06 140 ALA B C 1
ATOM 2334 O O . ALA B 1 140 ? -10.703 16.328 4.281 1 98.06 140 ALA B O 1
ATOM 2335 N N . LEU B 1 141 ? -8.594 16.312 4.668 1 98.25 141 LEU B N 1
ATOM 2336 C CA . LEU B 1 141 ? -8.734 15.547 5.902 1 98.25 141 LEU B CA 1
ATOM 2337 C C . LEU B 1 141 ? -9.5 16.359 6.949 1 98.25 141 LEU B C 1
ATOM 2339 O O . LEU B 1 141 ? -10.352 15.805 7.656 1 98.25 141 LEU B O 1
ATOM 2343 N N . MET B 1 142 ? -9.234 17.641 7.012 1 98.06 142 MET B N 1
ATOM 2344 C CA . MET B 1 142 ? -9.945 18.531 7.945 1 98.06 142 MET B CA 1
ATOM 2345 C C . MET B 1 142 ? -11.414 18.641 7.566 1 98.06 142 MET B C 1
ATOM 2347 O O . MET B 1 142 ? -12.289 18.656 8.438 1 98.06 142 MET B O 1
ATOM 2351 N N . VAL B 1 143 ? -11.641 18.719 6.324 1 96.81 143 VAL B N 1
ATOM 2352 C CA . VAL B 1 143 ? -13.023 18.766 5.855 1 96.81 143 VAL B CA 1
ATOM 2353 C C . VAL B 1 143 ? -13.727 17.469 6.219 1 96.81 143 VAL B C 1
ATOM 2355 O O . VAL B 1 143 ? -14.875 17.484 6.68 1 96.81 143 VAL B O 1
ATOM 2358 N N . TRP B 1 144 ? -13.047 16.359 5.953 1 97.5 144 TRP B N 1
ATOM 2359 C CA . TRP B 1 144 ? -13.57 15.039 6.32 1 97.5 144 TRP B CA 1
ATOM 2360 C C . TRP B 1 144 ? -13.914 14.984 7.805 1 97.5 144 TRP B C 1
ATOM 2362 O O . TRP B 1 144 ? -15.008 14.555 8.18 1 97.5 144 TRP B O 1
ATOM 2372 N N . GLU B 1 145 ? -13.039 15.469 8.703 1 97.31 145 GLU B N 1
ATOM 2373 C CA . GLU B 1 145 ? -13.266 15.492 10.141 1 97.31 145 GLU B CA 1
ATOM 2374 C C . GLU B 1 145 ? -14.492 16.328 10.492 1 97.31 145 GLU B C 1
ATOM 2376 O O . GLU B 1 145 ? -15.312 15.93 11.32 1 97.31 145 GLU B O 1
ATOM 2381 N N . THR B 1 146 ? -14.656 17.484 9.844 1 95.94 146 THR B N 1
ATOM 2382 C CA . THR B 1 146 ? -15.773 18.375 10.094 1 95.94 146 THR B CA 1
ATOM 2383 C C . THR B 1 146 ? -17.094 17.734 9.656 1 95.94 146 THR B C 1
ATOM 2385 O O . THR B 1 146 ? -18.109 17.875 10.336 1 95.94 146 THR B O 1
ATOM 2388 N N . SER B 1 147 ? -17.016 17.016 8.578 1 95.38 147 SER B N 1
ATOM 2389 C CA . SER B 1 147 ? -18.219 16.375 8.078 1 95.38 147 SER B CA 1
ATOM 2390 C C . SER B 1 147 ? -18.688 15.281 9.039 1 95.38 147 SER B C 1
ATOM 2392 O O . SER B 1 147 ? -19.891 15.055 9.18 1 95.38 147 SER B O 1
ATOM 2394 N N . LEU B 1 148 ? -17.812 14.633 9.695 1 93.44 148 LEU B N 1
ATOM 2395 C CA . LEU B 1 148 ? -18.156 13.617 10.68 1 93.44 148 LEU B CA 1
ATOM 2396 C C . LEU B 1 148 ? -18.844 14.242 11.891 1 93.44 148 LEU B C 1
ATOM 2398 O O . LEU B 1 148 ? -19.812 13.688 12.414 1 93.44 148 LEU B O 1
ATOM 2402 N N . LYS B 1 149 ? -18.344 15.367 12.32 1 91.25 149 LYS B N 1
ATOM 2403 C CA . LYS B 1 149 ? -18.922 16.062 13.469 1 91.25 149 LYS B CA 1
ATOM 2404 C C . LYS B 1 149 ? -20.344 16.531 13.156 1 91.25 149 LYS B C 1
ATOM 2406 O O . LYS B 1 149 ? -21.219 16.453 14.008 1 91.25 149 LYS B O 1
ATOM 2411 N N . LYS B 1 150 ? -20.578 16.953 12.016 1 90 150 LYS B N 1
ATOM 2412 C CA . LYS B 1 150 ? -21.906 17.422 11.617 1 90 150 LYS B CA 1
ATOM 2413 C C . LYS B 1 150 ? -22.906 16.281 11.57 1 90 150 LYS B C 1
ATOM 2415 O O . LYS B 1 150 ? -24.062 16.438 11.953 1 90 150 LYS B O 1
ATOM 2420 N N . SER B 1 151 ? -22.422 15.195 11.07 1 86.56 151 SER B N 1
ATOM 2421 C CA . SER B 1 151 ? -23.297 14.031 10.992 1 86.56 151 SER B CA 1
ATOM 2422 C C . SER B 1 151 ? -23.688 13.547 12.375 1 86.56 151 SER B C 1
ATOM 2424 O O . SER B 1 151 ? -24.781 13.016 12.562 1 86.56 151 SER B O 1
ATOM 2426 N N . LEU B 1 152 ? -22.875 13.789 13.328 1 78.44 152 LEU B N 1
ATOM 2427 C CA . LEU B 1 152 ? -23.156 13.398 14.703 1 78.44 152 LEU B CA 1
ATOM 2428 C C . LEU B 1 152 ? -24.109 14.398 15.367 1 78.44 152 LEU B C 1
ATOM 2430 O O . LEU B 1 152 ? -24.875 14.031 16.266 1 78.44 152 LEU B O 1
ATOM 2434 N N . LEU B 1 153 ? -24.078 15.641 14.828 1 74.19 153 LEU B N 1
ATOM 2435 C CA . LEU B 1 153 ? -24.922 16.688 15.375 1 74.19 153 LEU B CA 1
ATOM 2436 C C . LEU B 1 153 ? -26.297 16.688 14.711 1 74.19 153 LEU B C 1
ATOM 2438 O O . LEU B 1 153 ? -27.234 17.281 15.227 1 74.19 153 LEU B O 1
ATOM 2442 N N . ALA B 1 154 ? -26.5 15.961 13.617 1 73.19 154 ALA B N 1
ATOM 2443 C CA . ALA B 1 154 ? -27.797 15.844 12.961 1 73.19 154 ALA B CA 1
ATOM 2444 C C . ALA B 1 154 ? -28.547 14.609 13.461 1 73.19 154 ALA B C 1
ATOM 2446 O O . ALA B 1 154 ? -27.938 13.625 13.883 1 73.19 154 ALA B O 1
#

Solvent-accessible surface area (backbone atoms only — not comparable to full-atom values): 17083 Å² total; per-residue (Å²): 119,63,69,61,52,53,51,50,52,52,50,53,53,52,52,51,53,52,50,49,50,49,51,49,47,47,48,53,66,66,36,78,40,73,66,49,53,52,50,50,51,51,49,50,51,46,51,55,39,41,74,73,72,40,88,71,70,57,81,50,66,55,41,24,47,34,58,58,56,49,50,54,48,30,70,76,45,70,79,71,63,64,66,67,46,41,75,70,71,54,96,91,38,75,71,51,72,64,48,20,38,43,22,19,42,44,47,52,53,52,42,36,76,72,66,56,70,81,59,81,67,48,35,62,39,40,44,70,27,35,59,72,50,48,51,54,37,51,53,51,50,51,51,53,54,52,52,52,52,49,58,70,72,97,118,66,66,62,51,51,51,49,52,52,50,52,54,51,51,50,52,51,50,48,51,50,52,48,47,47,49,52,65,66,37,76,40,73,66,48,53,51,50,49,49,50,49,51,50,45,51,55,40,42,76,74,75,40,87,70,68,56,80,49,65,55,41,23,45,32,58,59,56,49,51,53,48,32,69,75,44,70,80,71,63,64,67,66,45,41,75,71,70,53,94,92,37,76,72,51,72,65,48,20,38,43,22,19,43,46,47,52,53,53,42,35,76,72,66,56,70,81,58,82,66,50,34,62,40,39,46,68,26,36,60,73,51,50,51,53,37,51,52,51,50,52,50,52,55,52,53,53,53,49,58,69,73,99

InterPro domains:
  IPR001715 Calponin homology domain [PF00307] (53-142)
  IPR001715 Calponin homology domain [PS50021] (31-146)
  IPR001715 Calponin homology domain [SM00033] (41-144)
  IPR036872 CH domain superfamily [G3DSA:1.10.418.10] (21-148)
  IPR036872 CH domain superfamily [SSF47576] (4-144)
  IPR039959 Fimbrin/Plastin [PTHR19961] (14-142)

Radius of gyration: 32.29 Å; Cα contacts (8 Å, |Δi|>4): 259; chains: 2; bounding box: 67×104×85 Å

Secondary structure (DSSP, 8-state):
-HHHHHHHHHHHHHHHHHHHHHHHHHHHHHS--HHHHHHHHHHHHHHHHHHTT-----TTTTTTTSHHHHHHHHHHSTT---GGGS---BTTBPP-HHHHHHHHHHHHHHHHHTT---S---HHHHHHT-HHHHHHHHHHHHHHHHHHHHHHH-/-HHHHHHHHHHHHHHHHHHHHHHHHHHHHHS--HHHHHHHHHHHHHHHHHTTT-----TTTTTTTSHHHHHHHHHHSTT---GGGS---BTTBPP-HHHHHHHHHHHHHHHHHTT---S---HHHHHHT-HHHHHHHHHHHHHHHHHHHHHHH-